Protein AF-A0A7W0SZL4-F1 (afdb_monomer)

Mean predicted aligned error: 3.86 Å

Nearest PDB structures (foldseek):
  8yzo-assembly1_A  TM=7.299E-01  e=1.902E-12  Aquipseudomonas alcaligenes
  8yzn-assembly1_A  TM=7.246E-01  e=1.902E-12  Aquipseudomonas alcaligenes
  3i2h-assembly1_A  TM=7.225E-01  e=3.954E-11  Rhodococcus sp. MB1 'Bresler 1999'
  3i2i-assembly1_A-2  TM=7.284E-01  e=5.859E-11  Rhodococcus sp. MB1 'Bresler 1999'
  2c26-assembly1_A  TM=4.331E-01  e=7.824E-04  Acetivibrio thermocellus

Solvent-accessible surface area (backbone atoms only — not comparable to full-atom values): 12908 Å² total; per-residue (Å²): 120,53,45,70,69,24,49,74,71,41,79,38,76,33,28,23,44,15,74,84,56,30,41,61,55,44,50,51,52,56,71,51,37,65,36,61,61,35,37,40,35,31,42,19,35,41,65,92,31,44,75,80,27,79,34,43,70,58,54,51,51,51,53,51,57,50,43,39,35,76,71,72,62,45,86,76,70,86,86,64,53,34,23,37,40,30,15,81,72,34,82,49,75,47,70,28,85,48,83,82,63,64,45,81,46,79,44,83,36,74,57,73,45,75,27,48,34,85,34,59,46,78,42,70,48,80,36,78,54,70,44,21,33,50,46,51,32,44,35,39,38,32,33,22,17,85,47,76,47,56,47,46,21,39,42,35,31,32,30,39,81,87,64,51,78,41,84,54,40,39,27,60,32,80,43,91,60,36,79,66,70,44,78,44,71,26,56,23,48,21,22,49,35,80,40,61,49,55,11,35,37,39,39,32,41,25,44,28,39,36,66,76,40,80,86,39,77,86,41,72,64,83,50,59,76,81,17,34,38,37,40,38,50,30,39,43,35,45,33,17,38,72,68,61,75,57,132

Secondary structure (DSSP, 8-state):
--GGGT-S-EEEEEETT-SSS-HHHHHHHHHH--SSEEEEEES-SSTTS-SS-TTHHHHHHHHHHHHIIIII-PPPPTT--SEEEE-TTSS-EEEESSSPPEEEEEEEE---EEEETT-EEEEEEE--S-EEB-B--EEEEEEE-SS---EEEEEEEEE-TT--EEEEEEEEEE----SS-EEEEEEPPPB--EE-TT-EEEEEEESSGGGT-TT--S--PPPPTT-EEEEEEEEEEEEEESS-S--

Structure (mmCIF, N/CA/C/O backbone):
data_AF-A0A7W0SZL4-F1
#
_entry.id   AF-A0A7W0SZL4-F1
#
loop_
_atom_site.group_PDB
_atom_site.id
_atom_site.type_symbol
_atom_site.label_atom_id
_atom_site.label_alt_id
_atom_site.label_comp_id
_atom_site.label_asym_id
_atom_site.label_entity_id
_atom_site.label_seq_id
_atom_site.pdbx_PDB_ins_code
_atom_site.Cartn_x
_atom_site.Cartn_y
_atom_site.Cartn_z
_atom_site.occupancy
_atom_site.B_iso_or_equiv
_atom_site.auth_seq_id
_atom_site.auth_comp_id
_atom_site.auth_asym_id
_atom_site.auth_atom_id
_atom_site.pdbx_PDB_model_num
ATOM 1 N N . GLN A 1 1 ? -12.040 -8.909 -24.807 1.00 62.53 1 GLN A N 1
ATOM 2 C CA . GLN A 1 1 ? -10.872 -8.782 -23.909 1.00 62.53 1 GLN A CA 1
ATOM 3 C C . GLN A 1 1 ? -9.631 -8.576 -24.771 1.00 62.53 1 GLN A C 1
ATOM 5 O O . GLN A 1 1 ? -9.261 -9.496 -25.483 1.00 62.53 1 GLN A O 1
ATOM 10 N N . LEU A 1 2 ? -9.055 -7.370 -24.793 1.00 62.91 2 LEU A N 1
ATOM 11 C CA . LEU A 1 2 ? -7.861 -7.064 -25.604 1.00 62.91 2 LEU A CA 1
ATOM 12 C C . LEU A 1 2 ? -6.578 -7.617 -24.959 1.00 62.91 2 LEU A C 1
ATOM 14 O O . LEU A 1 2 ? -5.765 -8.228 -25.638 1.00 62.91 2 LEU A O 1
ATOM 18 N N . LEU A 1 3 ? -6.462 -7.525 -23.627 1.00 69.25 3 LEU A N 1
ATOM 19 C CA . LEU A 1 3 ? -5.277 -7.981 -22.887 1.00 69.25 3 LEU A CA 1
ATOM 20 C C . LEU A 1 3 ? -4.977 -9.479 -23.057 1.00 69.25 3 LEU A C 1
ATOM 22 O O . LEU A 1 3 ? -3.825 -9.847 -23.257 1.00 69.25 3 LEU A O 1
ATOM 26 N N . SER A 1 4 ? -6.002 -10.337 -23.034 1.00 75.19 4 SER A N 1
ATOM 27 C CA . SER A 1 4 ? -5.830 -11.786 -23.214 1.00 75.19 4 SER A CA 1
ATOM 28 C C . SER A 1 4 ? -5.493 -12.187 -24.652 1.00 75.19 4 SER A C 1
ATOM 30 O O . SER A 1 4 ? -5.010 -13.295 -24.875 1.00 75.19 4 SER A O 1
ATOM 32 N N . ARG A 1 5 ? -5.699 -11.285 -25.621 1.00 77.31 5 ARG A N 1
ATOM 33 C CA . ARG A 1 5 ? -5.307 -11.474 -27.024 1.00 77.31 5 ARG A CA 1
ATOM 34 C C . ARG A 1 5 ? -3.854 -11.069 -27.293 1.00 77.31 5 ARG A C 1
ATOM 36 O O . ARG A 1 5 ? -3.392 -11.265 -28.407 1.00 77.31 5 ARG A O 1
ATOM 43 N N . GLY A 1 6 ? -3.156 -10.507 -26.302 1.00 76.00 6 GLY A N 1
ATOM 44 C CA . GLY A 1 6 ? -1.727 -10.200 -26.378 1.00 76.00 6 GLY A CA 1
ATOM 45 C C . GLY A 1 6 ? -1.363 -8.984 -27.228 1.00 76.00 6 GLY A C 1
ATOM 46 O O . GLY A 1 6 ? -0.199 -8.808 -27.566 1.00 76.00 6 GLY A O 1
ATOM 47 N N . TYR A 1 7 ? -2.338 -8.132 -27.557 1.00 82.50 7 TYR A N 1
ATOM 48 C CA . TYR A 1 7 ? -2.113 -6.905 -28.318 1.00 82.50 7 TYR A CA 1
ATOM 49 C C . TYR A 1 7 ? -2.870 -5.712 -27.717 1.00 82.50 7 TYR A C 1
ATOM 51 O O . TYR A 1 7 ? -3.976 -5.893 -27.192 1.00 82.50 7 TYR A O 1
ATOM 59 N N . PRO A 1 8 ? -2.308 -4.492 -27.835 1.00 91.00 8 PRO A N 1
ATOM 60 C CA . PRO A 1 8 ? -0.958 -4.185 -28.343 1.00 91.00 8 PRO A CA 1
ATOM 61 C C . PRO A 1 8 ? 0.143 -4.537 -27.317 1.00 91.00 8 PRO A C 1
ATOM 63 O O . PRO A 1 8 ? -0.179 -4.661 -26.132 1.00 91.00 8 PRO A O 1
ATOM 66 N N . PRO A 1 9 ? 1.427 -4.660 -27.717 1.00 93.75 9 PRO A N 1
ATOM 67 C CA . PRO A 1 9 ? 2.545 -4.669 -26.772 1.00 93.75 9 PRO A CA 1
ATOM 68 C C . PRO A 1 9 ? 2.390 -3.560 -25.730 1.00 93.75 9 PRO A C 1
ATOM 70 O O . PRO A 1 9 ? 2.174 -2.404 -26.093 1.00 93.75 9 PRO A O 1
ATOM 73 N N . THR A 1 10 ? 2.467 -3.892 -24.441 1.00 95.88 10 THR A N 1
ATOM 74 C CA . THR A 1 10 ? 2.147 -2.932 -23.372 1.00 95.88 10 THR A CA 1
ATOM 75 C C . THR A 1 10 ? 3.268 -2.780 -22.345 1.00 95.88 10 THR A C 1
ATOM 77 O O . THR A 1 10 ? 3.614 -3.723 -21.633 1.00 95.88 10 THR A O 1
ATOM 80 N N . LEU A 1 11 ? 3.753 -1.547 -22.194 1.00 97.12 11 LEU A N 1
ATOM 81 C CA . LEU A 1 11 ? 4.539 -1.104 -21.046 1.00 97.12 11 LEU A CA 1
ATOM 82 C C . LEU A 1 11 ? 3.605 -0.500 -19.992 1.00 97.12 11 LEU A C 1
ATOM 84 O O . LEU A 1 11 ? 2.880 0.455 -20.266 1.00 97.12 11 LEU A O 1
ATOM 88 N N . PHE A 1 12 ? 3.617 -1.063 -18.788 1.00 97.69 12 PHE A N 1
ATOM 89 C CA . PHE A 1 12 ? 2.838 -0.583 -17.652 1.00 97.69 12 PHE A CA 1
ATOM 90 C C . PHE A 1 12 ? 3.709 0.309 -16.767 1.00 97.69 12 PHE A C 1
ATOM 92 O O . PHE A 1 12 ? 4.787 -0.109 -16.347 1.00 97.69 12 PHE A O 1
ATOM 99 N N . PHE A 1 13 ? 3.211 1.494 -16.423 1.00 97.25 13 PHE A N 1
ATOM 100 C CA . PHE A 1 13 ? 3.804 2.363 -15.408 1.00 97.25 13 PHE A CA 1
ATOM 101 C C . PHE A 1 13 ? 2.911 2.383 -14.174 1.00 97.25 13 PHE A C 1
ATOM 103 O O . PHE A 1 13 ? 1.699 2.564 -14.285 1.00 97.25 13 PHE A O 1
ATOM 110 N N . GLN A 1 14 ? 3.504 2.185 -13.001 1.00 97.25 14 GLN A N 1
ATOM 111 C CA . GLN A 1 14 ? 2.785 2.142 -11.735 1.00 97.25 14 GLN A CA 1
ATOM 112 C C . GLN A 1 14 ? 3.545 2.917 -10.657 1.00 97.25 14 GLN A C 1
ATOM 114 O O . GLN A 1 14 ? 4.744 2.730 -10.462 1.00 97.25 14 GLN A O 1
ATOM 119 N N . GLY A 1 15 ? 2.825 3.750 -9.914 1.00 96.62 15 GLY A N 1
ATOM 120 C CA . GLY A 1 15 ? 3.385 4.447 -8.766 1.00 96.62 15 GLY A CA 1
ATOM 121 C C . GLY A 1 15 ? 3.656 3.509 -7.592 1.00 96.62 15 GLY A C 1
ATOM 122 O O . GLY A 1 15 ? 2.847 2.623 -7.306 1.00 96.62 15 GLY A O 1
ATOM 123 N N . ARG A 1 16 ? 4.780 3.709 -6.893 1.00 95.81 16 ARG A N 1
ATOM 124 C CA . ARG A 1 16 ? 5.123 3.004 -5.642 1.00 95.81 16 ARG A CA 1
ATOM 125 C C . ARG A 1 16 ? 4.146 3.308 -4.513 1.00 95.81 16 ARG A C 1
ATOM 127 O O . ARG A 1 16 ? 3.857 2.416 -3.725 1.00 95.81 16 ARG A O 1
ATOM 134 N N . GLN A 1 17 ? 3.712 4.563 -4.413 1.00 94.31 17 GLN A N 1
ATOM 135 C CA . GLN A 1 17 ? 2.811 5.073 -3.380 1.00 94.31 17 GLN A CA 1
ATOM 136 C C . GLN A 1 17 ? 1.685 5.872 -4.037 1.00 94.31 17 GLN A C 1
ATOM 138 O O . GLN A 1 17 ? 1.564 7.075 -3.838 1.00 94.31 17 GLN A O 1
ATOM 143 N N . ASP A 1 18 ? 0.864 5.200 -4.843 1.00 92.94 18 ASP A N 1
ATOM 144 C CA . ASP A 1 18 ? -0.294 5.821 -5.489 1.00 92.94 18 ASP A CA 1
ATOM 145 C C . ASP A 1 18 ? -1.571 5.472 -4.719 1.00 92.94 18 ASP A C 1
ATOM 147 O O . ASP A 1 18 ? -2.064 4.343 -4.765 1.00 92.94 18 ASP A O 1
ATOM 151 N N . PHE A 1 19 ? -2.089 6.431 -3.952 1.00 91.50 19 PHE A N 1
ATOM 152 C CA . PHE A 1 19 ? -3.253 6.210 -3.090 1.00 91.50 19 PHE A CA 1
ATOM 153 C C . PHE A 1 19 ? -4.591 6.308 -3.836 1.00 91.50 19 PHE A C 1
ATOM 155 O O . PHE A 1 19 ? -5.623 5.960 -3.263 1.00 91.50 19 PHE A O 1
ATOM 162 N N . ALA A 1 20 ? -4.588 6.720 -5.108 1.00 90.88 20 ALA A N 1
ATOM 163 C CA . ALA A 1 20 ? -5.761 6.619 -5.973 1.00 90.88 20 ALA A CA 1
ATOM 164 C C . ALA A 1 20 ? -5.821 5.248 -6.669 1.00 90.88 20 ALA A C 1
ATOM 166 O O . ALA A 1 20 ? -6.902 4.670 -6.809 1.00 90.88 20 ALA A O 1
ATOM 167 N N . PHE A 1 21 ? -4.663 4.706 -7.066 1.00 91.88 21 PHE A N 1
ATOM 168 C CA . PHE A 1 21 ? -4.548 3.463 -7.830 1.00 91.88 21 PHE A CA 1
ATOM 169 C C . PHE A 1 21 ? -3.410 2.577 -7.300 1.00 91.88 21 PHE A C 1
ATOM 171 O O . PHE A 1 21 ? -2.261 2.679 -7.735 1.00 91.88 21 PHE A O 1
ATOM 178 N N . GLY A 1 22 ? -3.737 1.664 -6.381 1.00 93.94 22 GLY A N 1
ATOM 179 C CA . GLY A 1 22 ? -2.766 0.736 -5.800 1.00 93.94 22 GLY A CA 1
ATOM 180 C C . GLY A 1 22 ? -2.107 -0.194 -6.825 1.00 93.94 22 GLY A C 1
ATOM 181 O O . GLY A 1 22 ? -2.613 -0.410 -7.932 1.00 93.94 22 GLY A O 1
ATOM 182 N N . LEU A 1 23 ? -0.979 -0.804 -6.432 1.00 96.81 23 LEU A N 1
ATOM 183 C CA . LEU A 1 23 ? -0.171 -1.670 -7.307 1.00 96.81 23 LEU A CA 1
ATOM 184 C C . LEU A 1 23 ? -0.973 -2.791 -7.983 1.00 96.81 23 LEU A C 1
ATOM 186 O O . LEU A 1 23 ? -0.566 -3.283 -9.035 1.00 96.81 23 LEU A O 1
ATOM 190 N N . GLU A 1 24 ? -2.075 -3.246 -7.378 1.00 94.56 24 GLU A N 1
ATOM 191 C CA . GLU A 1 24 ? -2.911 -4.312 -7.927 1.00 94.56 24 GLU A CA 1
ATOM 192 C C . GLU A 1 24 ? -3.447 -4.000 -9.330 1.00 94.56 24 GLU A C 1
ATOM 194 O O . GLU A 1 24 ? -3.703 -4.932 -10.096 1.00 94.56 24 GLU A O 1
ATOM 199 N N . GLN A 1 25 ? -3.583 -2.722 -9.694 1.00 94.00 25 GLN A N 1
ATOM 200 C CA . GLN A 1 25 ? -4.071 -2.324 -11.012 1.00 94.00 25 GLN A CA 1
ATOM 201 C C . GLN A 1 25 ? -3.009 -2.552 -12.089 1.00 94.00 25 GLN A C 1
ATOM 203 O O . GLN A 1 25 ? -3.245 -3.334 -13.017 1.00 94.00 25 GLN A O 1
ATOM 208 N N . GLY A 1 26 ? -1.822 -1.955 -11.929 1.00 95.69 26 GLY A N 1
ATOM 209 C CA . GLY A 1 26 ? -0.695 -2.152 -12.843 1.00 95.69 26 GLY A CA 1
ATOM 210 C C . GLY A 1 26 ? -0.238 -3.612 -12.899 1.00 95.69 26 GLY A C 1
ATOM 211 O O . GLY A 1 26 ? -0.104 -4.183 -13.984 1.00 95.69 26 GLY A O 1
ATOM 212 N N . ILE A 1 27 ? -0.097 -4.264 -11.738 1.00 97.56 27 ILE A N 1
ATOM 213 C CA . ILE A 1 27 ? 0.275 -5.685 -11.655 1.00 97.56 27 ILE A CA 1
ATOM 214 C C . ILE A 1 27 ? -0.791 -6.566 -12.308 1.00 97.56 27 ILE A C 1
ATOM 216 O O . ILE A 1 27 ? -0.454 -7.451 -13.094 1.00 97.56 27 ILE A O 1
ATOM 220 N N . GLY A 1 28 ? -2.073 -6.334 -12.022 1.00 95.81 28 GLY A N 1
ATOM 221 C CA . GLY A 1 28 ? -3.161 -7.123 -12.594 1.00 95.81 28 GLY A CA 1
ATOM 222 C C . GLY A 1 28 ? -3.265 -6.965 -14.113 1.00 95.81 28 GLY A C 1
ATOM 223 O O . GLY A 1 28 ? -3.550 -7.936 -14.816 1.00 95.81 28 GLY A 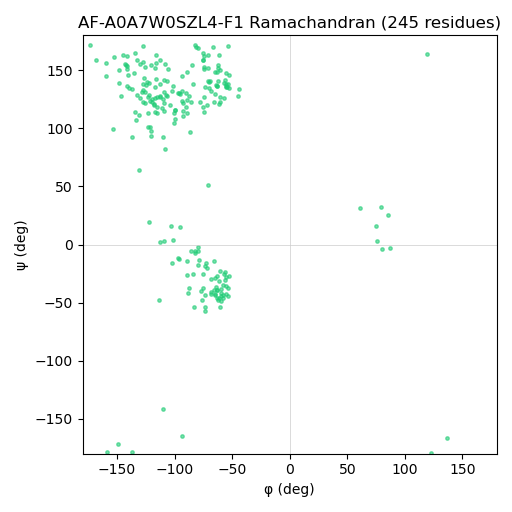O 1
ATOM 224 N N . GLY A 1 29 ? -3.015 -5.763 -14.638 1.00 94.69 29 GLY A N 1
ATOM 225 C CA . GLY A 1 29 ? -2.890 -5.510 -16.075 1.00 94.69 29 GLY A CA 1
ATOM 226 C C . GLY A 1 29 ? -1.745 -6.311 -16.697 1.00 94.69 29 GLY A C 1
ATOM 227 O O . GLY A 1 29 ? -1.978 -7.104 -17.612 1.00 94.69 29 GLY A O 1
ATOM 228 N N . TRP A 1 30 ? -0.542 -6.177 -16.135 1.00 97.06 30 TRP A N 1
ATOM 229 C CA . TRP A 1 30 ? 0.656 -6.881 -16.593 1.00 97.06 30 TRP A CA 1
ATOM 230 C C . TRP A 1 30 ? 0.501 -8.407 -16.528 1.00 97.06 30 TRP A C 1
ATOM 232 O O . TRP A 1 30 ? 0.803 -9.108 -17.492 1.00 97.06 30 TRP A O 1
ATOM 242 N N . GLN A 1 31 ? -0.040 -8.963 -15.443 1.00 95.75 31 GLN A N 1
ATOM 243 C CA . GLN A 1 31 ? -0.236 -10.411 -15.312 1.00 95.75 31 GLN A CA 1
ATOM 244 C C . GLN A 1 31 ? -1.212 -10.971 -16.355 1.00 95.75 31 GLN A C 1
ATOM 246 O O . GLN A 1 31 ? -0.966 -12.048 -16.891 1.00 95.75 31 GLN A O 1
ATOM 251 N N . ARG A 1 32 ? -2.291 -10.240 -16.667 1.00 94.75 32 ARG A N 1
ATOM 252 C CA . ARG A 1 32 ? -3.320 -10.673 -17.631 1.00 94.75 32 ARG A CA 1
ATOM 253 C C . ARG A 1 32 ? -2.934 -10.463 -19.094 1.00 94.75 32 ARG A C 1
ATOM 255 O O . ARG A 1 32 ? -3.585 -11.039 -19.961 1.00 94.75 32 ARG A O 1
ATOM 262 N N . HIS A 1 33 ? -1.937 -9.629 -19.376 1.00 95.25 33 HIS A N 1
ATOM 263 C CA . HIS A 1 33 ? -1.466 -9.402 -20.737 1.00 95.25 33 HIS A CA 1
ATOM 264 C C . HIS A 1 33 ? -0.644 -10.604 -21.229 1.00 95.25 33 HIS A C 1
ATOM 266 O O . HIS A 1 33 ? 0.292 -11.030 -20.549 1.00 95.25 33 HIS A O 1
ATOM 272 N N . SER A 1 34 ? -0.994 -11.170 -22.385 1.00 92.38 34 SER A N 1
ATOM 273 C CA . SER A 1 34 ? -0.346 -12.375 -22.935 1.00 92.38 34 SER A CA 1
ATOM 274 C C . SER A 1 34 ? 0.742 -12.098 -23.980 1.00 92.38 34 SER A C 1
ATOM 276 O O . SER A 1 34 ? 1.486 -13.013 -24.317 1.00 92.38 34 SER A O 1
ATOM 278 N N . GLY A 1 35 ? 0.850 -10.863 -24.477 1.00 92.19 35 GLY A N 1
ATOM 279 C CA . GLY A 1 35 ? 1.853 -10.446 -25.458 1.00 92.19 35 GLY A CA 1
ATOM 280 C C . GLY A 1 35 ? 3.109 -9.839 -24.829 1.00 92.19 35 GLY A C 1
ATOM 281 O O . GLY A 1 35 ? 3.322 -9.973 -23.616 1.00 92.19 35 GLY A O 1
ATOM 282 N N . PRO A 1 36 ? 3.943 -9.152 -25.635 1.00 93.81 36 PRO A N 1
ATOM 283 C CA . PRO A 1 36 ? 5.104 -8.435 -25.129 1.00 93.81 36 PRO A CA 1
ATOM 284 C C . PRO A 1 36 ? 4.688 -7.411 -24.072 1.00 93.81 36 PRO A C 1
ATOM 286 O O . PRO A 1 36 ? 3.813 -6.571 -24.299 1.00 93.81 36 PRO A O 1
ATOM 289 N N . LYS A 1 37 ? 5.310 -7.501 -22.895 1.00 95.69 37 LYS A N 1
ATOM 290 C CA . LYS A 1 37 ? 4.979 -6.658 -21.749 1.00 95.69 37 LYS A CA 1
ATOM 291 C C . LYS A 1 37 ? 6.172 -6.357 -20.866 1.00 95.69 37 LYS A C 1
ATOM 293 O O . LYS A 1 37 ? 7.037 -7.207 -20.668 1.00 95.69 37 LYS A O 1
ATOM 298 N N . ALA A 1 38 ? 6.126 -5.193 -20.241 1.00 97.56 38 ALA A N 1
ATOM 299 C CA . ALA A 1 38 ? 7.022 -4.809 -19.162 1.00 97.56 38 ALA A CA 1
ATOM 300 C C . ALA A 1 38 ? 6.253 -3.999 -18.113 1.00 97.56 38 ALA A C 1
ATOM 302 O O . ALA A 1 38 ? 5.226 -3.394 -18.418 1.00 97.56 38 ALA A O 1
ATOM 303 N N . LEU A 1 39 ? 6.721 -4.017 -16.869 1.00 98.56 39 LEU A N 1
ATOM 304 C CA . LEU A 1 39 ? 6.153 -3.241 -15.770 1.00 98.56 39 LEU A CA 1
ATOM 305 C C . LEU A 1 39 ? 7.259 -2.432 -15.101 1.00 98.56 39 LEU A C 1
ATOM 307 O O . LEU A 1 39 ? 8.215 -3.005 -14.592 1.00 98.56 39 LEU A O 1
ATOM 311 N N . TYR A 1 40 ? 7.093 -1.119 -15.049 1.00 98.25 40 TYR A N 1
ATOM 312 C CA . TYR A 1 40 ? 7.959 -0.223 -14.301 1.00 98.25 40 TYR A CA 1
ATOM 313 C C . TYR A 1 40 ? 7.206 0.341 -13.094 1.00 98.25 40 TYR A C 1
ATOM 315 O O . TYR A 1 40 ? 6.119 0.909 -13.237 1.00 98.25 40 TYR A O 1
ATOM 323 N N . ILE A 1 41 ? 7.783 0.175 -11.903 1.00 98.31 41 ILE A N 1
ATOM 324 C CA . ILE A 1 41 ? 7.244 0.690 -10.642 1.00 98.31 41 ILE A CA 1
ATOM 325 C C . ILE A 1 41 ? 8.208 1.737 -10.070 1.00 98.31 41 ILE A C 1
ATOM 327 O O . ILE A 1 41 ? 9.313 1.388 -9.642 1.00 98.31 41 ILE A O 1
ATOM 331 N N . GLY A 1 42 ? 7.778 3.001 -10.017 1.00 97.00 42 GLY A N 1
ATOM 332 C CA . GLY A 1 42 ? 8.638 4.139 -9.665 1.00 97.00 42 GLY A CA 1
ATOM 333 C C . GLY A 1 42 ? 8.028 5.127 -8.661 1.00 97.00 42 GLY A C 1
ATOM 334 O O . GLY A 1 42 ? 6.829 5.053 -8.374 1.00 97.00 42 GLY A O 1
ATOM 335 N N . PRO A 1 43 ? 8.842 6.010 -8.052 1.00 95.56 43 PRO A N 1
ATOM 336 C CA . PRO A 1 43 ? 8.432 7.005 -7.049 1.00 95.56 43 PRO A CA 1
ATOM 337 C C . PRO A 1 43 ? 7.587 8.169 -7.610 1.00 95.56 43 PRO A C 1
ATOM 339 O O . PRO A 1 43 ? 7.848 9.339 -7.347 1.00 95.56 43 PRO A O 1
ATOM 342 N N . PHE A 1 44 ? 6.525 7.850 -8.339 1.00 95.00 44 PHE A N 1
ATOM 343 C CA . PHE A 1 44 ? 5.513 8.789 -8.818 1.00 95.00 44 PHE A CA 1
ATOM 344 C C . PHE A 1 44 ? 4.112 8.312 -8.422 1.00 95.00 44 PHE A C 1
ATOM 346 O O . PHE A 1 44 ? 3.943 7.190 -7.945 1.00 95.00 44 PHE A O 1
ATOM 353 N N . GLY A 1 45 ? 3.104 9.158 -8.624 1.00 91.62 45 GLY A N 1
ATOM 354 C CA . GLY A 1 45 ? 1.700 8.823 -8.385 1.00 91.62 45 GLY A CA 1
ATOM 355 C C . GLY A 1 45 ? 0.951 9.948 -7.686 1.00 91.62 45 GLY A C 1
ATOM 356 O O . GLY A 1 45 ? 1.433 11.078 -7.601 1.00 91.62 45 GLY A O 1
ATOM 357 N N . HIS A 1 46 ? -0.234 9.622 -7.183 1.00 91.69 46 HIS A N 1
ATOM 358 C CA . HIS A 1 46 ? -1.039 10.531 -6.372 1.00 91.69 46 HIS A CA 1
ATOM 359 C C . HIS A 1 46 ? -0.477 10.661 -4.952 1.00 91.69 46 HIS A C 1
ATOM 361 O O . HIS A 1 46 ? 0.245 9.780 -4.485 1.00 91.69 46 HIS A O 1
ATOM 367 N N . ALA A 1 47 ? -0.831 11.752 -4.263 1.00 86.38 47 ALA A N 1
ATOM 368 C CA . ALA A 1 47 ? -0.357 12.050 -2.911 1.00 86.38 47 ALA A CA 1
ATOM 369 C C . ALA A 1 47 ? -0.405 10.803 -1.997 1.00 86.38 47 ALA A C 1
ATOM 371 O O . ALA A 1 47 ? -1.415 10.098 -1.999 1.00 86.38 47 ALA A O 1
ATOM 372 N N . PRO A 1 48 ? 0.662 10.518 -1.224 1.00 84.25 48 PRO A N 1
ATOM 373 C CA . PRO A 1 48 ? 1.784 11.403 -0.899 1.00 84.25 48 PRO A CA 1
ATOM 374 C C . PRO A 1 48 ? 2.886 11.478 -1.969 1.00 84.25 48 PRO A C 1
ATOM 376 O O . PRO A 1 48 ? 3.801 12.286 -1.819 1.00 84.25 48 PRO A O 1
ATOM 379 N N . SER A 1 49 ? 2.819 10.678 -3.038 1.00 88.44 49 SER A N 1
ATOM 380 C CA . SER A 1 49 ? 3.707 10.841 -4.191 1.00 88.44 49 SER A CA 1
ATOM 381 C C . SER A 1 49 ? 3.375 12.101 -4.998 1.00 88.44 49 SER A C 1
ATOM 383 O O . SER A 1 49 ? 2.304 12.694 -4.868 1.00 88.44 49 SER A O 1
ATOM 385 N N . THR A 1 50 ? 4.324 12.517 -5.834 1.00 87.69 50 THR A N 1
ATOM 386 C CA . THR A 1 50 ? 4.170 13.639 -6.762 1.00 87.69 50 THR A CA 1
ATOM 387 C C . THR A 1 50 ? 4.272 13.155 -8.203 1.00 87.69 50 THR A C 1
ATOM 389 O O . THR A 1 50 ? 4.902 12.135 -8.491 1.00 87.69 50 THR A O 1
ATOM 392 N N . PHE A 1 51 ? 3.684 13.917 -9.123 1.00 82.81 51 PHE A N 1
ATOM 393 C CA . PHE A 1 51 ? 3.945 13.785 -10.550 1.00 82.81 51 PHE A CA 1
ATOM 394 C C . PHE A 1 51 ? 4.312 15.163 -11.142 1.00 82.81 51 PHE A C 1
ATOM 396 O O . PHE A 1 51 ? 3.584 16.121 -10.874 1.00 82.81 51 PHE A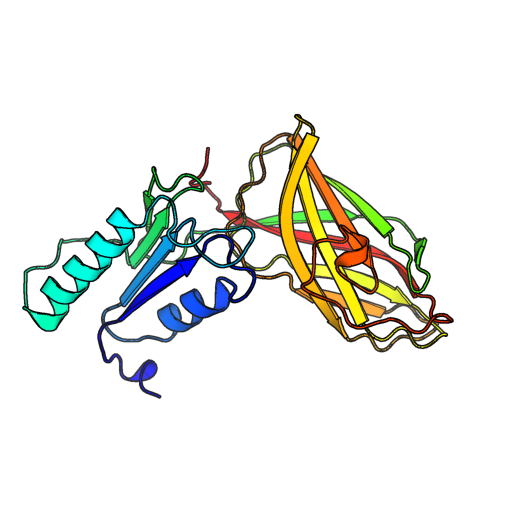 O 1
ATOM 403 N N . PRO A 1 52 ? 5.399 15.285 -11.932 1.00 88.31 52 PRO A N 1
ATOM 404 C CA . PRO A 1 52 ? 6.363 14.227 -12.255 1.00 88.31 52 PRO A CA 1
ATOM 405 C C . PRO A 1 52 ? 7.110 13.711 -11.010 1.00 88.31 52 PRO A C 1
ATOM 407 O O . PRO A 1 52 ? 7.296 14.435 -10.030 1.00 88.31 52 PRO A O 1
ATOM 410 N N . GLY A 1 53 ? 7.471 12.425 -11.030 1.00 92.31 53 GLY A N 1
ATOM 411 C CA . GLY A 1 53 ? 8.337 11.819 -10.015 1.00 92.31 53 GLY A CA 1
ATOM 412 C C . GLY A 1 53 ? 9.815 12.144 -10.267 1.00 92.31 53 GLY A C 1
ATOM 413 O O . GLY A 1 53 ? 10.161 12.641 -11.343 1.00 92.31 53 GLY A O 1
ATOM 414 N N . PRO A 1 54 ? 10.715 11.846 -9.314 1.00 94.56 54 PRO A N 1
ATOM 415 C CA . PRO A 1 54 ? 12.149 12.103 -9.460 1.00 94.56 54 PRO A CA 1
ATOM 416 C C . PRO A 1 54 ? 12.814 11.254 -10.560 1.00 94.56 54 PRO A C 1
ATOM 418 O O . PRO A 1 54 ? 13.929 11.552 -10.976 1.00 94.56 54 PRO A O 1
ATOM 421 N N . ASP A 1 55 ? 12.137 10.213 -11.042 1.00 94.81 55 ASP A N 1
ATOM 422 C CA . ASP A 1 55 ? 12.571 9.295 -12.093 1.00 94.81 55 ASP A CA 1
ATOM 423 C C . ASP A 1 55 ? 11.901 9.561 -13.453 1.00 94.81 55 ASP A C 1
ATOM 425 O O . ASP A 1 55 ? 11.946 8.711 -14.341 1.00 94.81 55 ASP A O 1
ATOM 429 N N . PHE A 1 56 ? 11.281 10.730 -13.644 1.00 95.00 56 PHE A N 1
ATOM 430 C CA . PHE A 1 56 ? 10.526 11.047 -14.860 1.00 95.00 56 PHE A CA 1
ATOM 431 C C . PHE A 1 56 ? 11.333 10.858 -16.155 1.00 95.00 56 PHE A C 1
ATOM 433 O O . PHE A 1 56 ? 10.836 10.241 -17.095 1.00 95.00 56 PHE A O 1
ATOM 440 N N . GLU A 1 57 ? 12.590 11.307 -16.191 1.00 95.50 57 GLU A N 1
ATOM 441 C CA . GLU A 1 57 ? 13.463 11.119 -17.361 1.00 95.50 57 GLU A CA 1
ATOM 442 C C . GLU A 1 57 ? 13.672 9.637 -17.693 1.00 95.50 57 GLU A C 1
ATOM 444 O O . GLU A 1 57 ? 13.645 9.236 -18.857 1.00 95.50 57 GLU A O 1
ATOM 449 N N . LEU A 1 58 ? 13.806 8.790 -16.669 1.00 94.75 58 LEU A N 1
ATOM 450 C CA . LEU A 1 58 ? 13.929 7.348 -16.853 1.00 94.75 58 LEU A CA 1
ATOM 451 C C . LEU A 1 58 ? 12.624 6.742 -17.381 1.00 94.75 58 LEU A C 1
ATOM 453 O O . LEU A 1 58 ? 12.655 5.922 -18.298 1.00 94.75 58 LEU A O 1
ATOM 457 N N . VAL A 1 59 ? 11.476 7.167 -16.847 1.00 95.44 59 VAL A N 1
ATOM 458 C CA . VAL A 1 59 ? 10.145 6.759 -17.325 1.00 95.44 59 VAL A CA 1
ATOM 459 C C . VAL A 1 59 ? 9.975 7.113 -18.807 1.00 95.44 59 VAL A C 1
ATOM 461 O O . VAL A 1 59 ? 9.570 6.258 -19.597 1.00 95.44 59 VAL A O 1
ATOM 464 N N . MET A 1 60 ? 10.343 8.332 -19.213 1.00 97.12 60 MET A N 1
ATOM 465 C CA . MET A 1 60 ? 10.293 8.763 -20.616 1.00 97.12 60 MET A CA 1
ATOM 466 C C . MET A 1 60 ? 11.264 7.973 -21.492 1.00 97.12 60 MET A C 1
ATOM 468 O O . MET A 1 60 ? 10.877 7.506 -22.564 1.00 97.12 60 MET A O 1
ATOM 472 N N . GLN A 1 61 ? 12.487 7.723 -21.018 1.00 95.69 61 GLN A N 1
ATOM 473 C CA . GLN A 1 61 ? 13.449 6.875 -21.721 1.00 95.69 61 GLN A CA 1
ATOM 474 C C . GLN A 1 61 ? 12.890 5.463 -21.961 1.00 95.69 61 GLN A C 1
ATOM 476 O O . GLN A 1 61 ? 13.032 4.923 -23.058 1.00 95.69 61 GLN A O 1
ATOM 481 N N . ARG A 1 62 ? 12.232 4.858 -20.962 1.00 95.50 62 ARG A N 1
ATOM 482 C CA . ARG A 1 62 ? 11.595 3.537 -21.097 1.00 95.50 62 ARG A CA 1
ATOM 483 C C . ARG A 1 62 ? 10.428 3.554 -22.076 1.00 95.50 62 ARG A C 1
ATOM 485 O O . ARG A 1 62 ? 10.285 2.610 -22.850 1.00 95.50 62 ARG A O 1
ATOM 492 N N . ALA A 1 63 ? 9.627 4.616 -22.071 1.00 96.38 63 ALA A N 1
ATOM 493 C CA . ALA A 1 63 ? 8.533 4.779 -23.021 1.00 96.38 63 ALA A CA 1
ATOM 494 C C . ALA A 1 63 ? 9.049 4.861 -24.467 1.00 96.38 63 ALA A C 1
ATOM 496 O O . ALA A 1 63 ? 8.565 4.124 -25.323 1.00 96.38 63 ALA A O 1
ATOM 497 N N . LEU A 1 64 ? 10.068 5.689 -24.724 1.00 97.00 64 LEU A N 1
ATOM 498 C CA . LEU A 1 64 ? 10.684 5.815 -26.050 1.00 97.00 64 LEU A CA 1
ATOM 499 C C . LEU A 1 64 ? 11.265 4.481 -26.529 1.00 97.00 64 LEU A C 1
ATOM 501 O O . LEU A 1 64 ? 10.904 4.015 -27.604 1.00 97.00 64 LEU A O 1
ATOM 505 N N . GLN A 1 65 ? 12.048 3.800 -25.686 1.00 95.50 65 GLN A N 1
ATOM 506 C CA . GLN A 1 65 ? 12.605 2.483 -26.015 1.00 95.50 65 GLN A CA 1
ATOM 507 C C . GLN A 1 65 ? 11.526 1.438 -26.336 1.00 95.50 65 GLN A C 1
ATOM 509 O O . GLN A 1 65 ? 11.739 0.567 -27.178 1.00 95.50 65 GLN A O 1
ATOM 514 N N . TRP A 1 66 ? 10.372 1.492 -25.664 1.00 96.31 66 TRP A N 1
ATO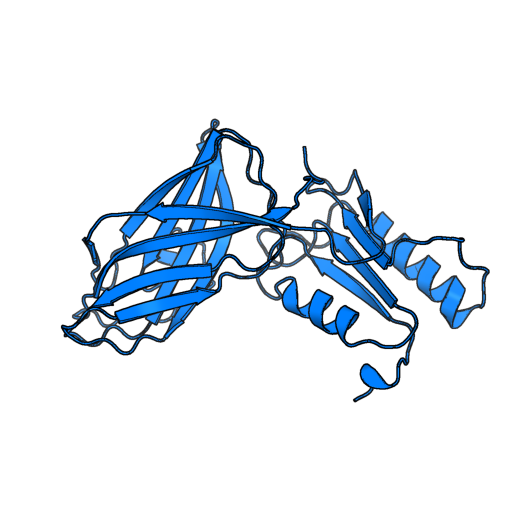M 515 C CA . TRP A 1 66 ? 9.256 0.592 -25.954 1.00 96.31 66 TRP A CA 1
ATOM 516 C C . TRP A 1 66 ? 8.685 0.830 -27.353 1.00 96.31 66 TRP A C 1
ATOM 518 O O . TRP A 1 66 ? 8.430 -0.126 -28.088 1.00 96.31 66 TRP A O 1
ATOM 528 N N . PHE A 1 67 ? 8.515 2.098 -27.737 1.00 97.00 67 PHE A N 1
ATOM 529 C CA . PHE A 1 67 ? 8.057 2.466 -29.074 1.00 97.00 67 PHE A CA 1
ATOM 530 C C . PHE A 1 67 ? 9.092 2.141 -30.154 1.00 97.00 67 PHE A C 1
ATOM 532 O O . PHE A 1 67 ? 8.715 1.590 -31.188 1.00 97.00 67 PHE A O 1
ATOM 539 N N . ASP A 1 68 ? 10.379 2.382 -29.908 1.00 96.75 68 ASP A N 1
ATOM 540 C CA . ASP A 1 68 ? 11.443 2.023 -30.851 1.00 96.75 68 ASP A CA 1
ATOM 541 C C . ASP A 1 68 ? 11.386 0.530 -31.202 1.00 96.75 68 ASP A C 1
ATOM 543 O O . ASP A 1 68 ? 11.458 0.145 -32.367 1.0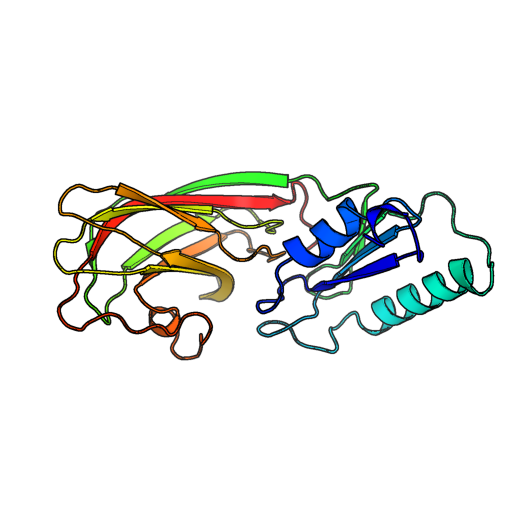0 96.75 68 ASP A O 1
ATOM 547 N N . ILE A 1 69 ? 11.164 -0.333 -30.212 1.00 95.19 69 ILE A N 1
ATOM 548 C CA . ILE A 1 69 ? 11.127 -1.784 -30.425 1.00 95.19 69 ILE A CA 1
ATOM 549 C C . ILE A 1 69 ? 9.820 -2.231 -31.079 1.00 95.19 69 ILE A C 1
ATOM 551 O O . ILE A 1 69 ? 9.836 -2.999 -32.038 1.00 95.19 69 ILE A O 1
ATOM 555 N N . HIS A 1 70 ? 8.674 -1.773 -30.574 1.00 94.25 70 HIS A N 1
ATOM 556 C CA . HIS A 1 70 ? 7.378 -2.338 -30.963 1.00 94.25 70 HIS A CA 1
ATOM 557 C C . HIS A 1 70 ? 6.652 -1.580 -32.075 1.00 94.25 70 HIS A C 1
ATOM 559 O O . HIS A 1 70 ? 5.684 -2.108 -32.622 1.00 94.25 70 HIS A O 1
ATOM 565 N N . VAL A 1 71 ? 7.098 -0.368 -32.408 1.00 94.94 71 VAL A N 1
ATOM 566 C CA . VAL A 1 71 ? 6.546 0.437 -33.506 1.00 94.94 71 VAL A CA 1
ATOM 567 C C . VAL A 1 71 ? 7.567 0.612 -34.622 1.00 94.94 71 VAL A C 1
ATOM 569 O O . VAL A 1 71 ? 7.225 0.388 -35.778 1.00 94.94 71 VAL A O 1
ATOM 572 N N . VAL A 1 72 ? 8.812 0.973 -34.295 1.00 95.94 72 VAL A N 1
ATOM 573 C CA . VAL A 1 72 ? 9.859 1.195 -35.313 1.00 95.94 72 VAL A CA 1
ATOM 574 C C . VAL A 1 72 ? 10.540 -0.115 -35.733 1.00 95.94 72 VAL A C 1
ATOM 576 O O . VAL A 1 72 ? 11.015 -0.222 -36.861 1.00 95.94 72 VAL A O 1
ATOM 579 N N . GLY A 1 73 ? 10.546 -1.136 -34.870 1.00 93.69 73 GLY A N 1
ATOM 580 C CA . GLY A 1 73 ? 11.180 -2.430 -35.145 1.00 93.69 73 GLY A CA 1
ATOM 581 C C . GLY A 1 73 ? 12.676 -2.465 -34.821 1.00 93.69 73 GLY A C 1
ATOM 582 O O . GLY A 1 73 ? 13.416 -3.250 -35.414 1.00 93.69 73 GLY A O 1
ATOM 583 N N . ALA A 1 74 ? 13.137 -1.612 -33.903 1.00 94.75 74 ALA A N 1
ATOM 584 C CA . ALA A 1 74 ? 14.501 -1.654 -33.390 1.00 94.75 74 ALA A CA 1
ATOM 585 C C . ALA A 1 74 ? 14.789 -2.980 -32.663 1.00 94.75 74 ALA A C 1
ATOM 587 O O . ALA A 1 74 ? 13.891 -3.633 -32.127 1.00 94.75 74 ALA A O 1
ATOM 588 N N . ALA A 1 75 ? 16.065 -3.369 -32.617 1.00 91.50 75 ALA A N 1
ATOM 589 C CA . ALA A 1 75 ? 16.487 -4.556 -31.882 1.00 91.50 75 ALA A CA 1
ATOM 590 C C . ALA A 1 75 ? 16.240 -4.392 -30.371 1.00 91.50 75 ALA A C 1
ATOM 592 O O . ALA A 1 75 ? 16.548 -3.347 -29.795 1.00 91.50 75 ALA A O 1
ATOM 593 N N . ASP A 1 76 ? 15.724 -5.441 -29.726 1.00 89.38 76 ASP A N 1
ATOM 594 C CA . ASP A 1 76 ? 15.602 -5.488 -28.266 1.00 89.38 76 ASP A CA 1
ATOM 595 C C . ASP A 1 76 ? 16.911 -5.964 -27.616 1.00 89.38 76 ASP A C 1
ATOM 597 O O . ASP A 1 76 ? 17.705 -6.701 -28.209 1.00 89.38 76 ASP A O 1
ATOM 601 N N . LEU A 1 77 ? 17.124 -5.563 -26.365 1.00 81.81 77 LEU A N 1
ATOM 602 C CA . LEU A 1 77 ? 18.228 -6.039 -25.549 1.00 81.81 77 LEU A CA 1
ATOM 603 C C . LEU A 1 77 ? 17.966 -7.482 -25.093 1.00 81.81 77 LEU A C 1
ATOM 605 O O . LEU A 1 77 ? 16.876 -7.792 -24.597 1.00 81.81 77 LEU A O 1
ATOM 609 N N . PRO A 1 78 ? 18.972 -8.370 -25.164 1.00 77.81 78 PRO A N 1
ATOM 610 C CA . PRO A 1 78 ? 18.842 -9.698 -24.590 1.00 77.81 78 PRO A CA 1
ATOM 611 C C . PRO A 1 78 ? 18.638 -9.592 -23.073 1.00 77.81 78 PRO A C 1
ATOM 613 O O . PRO A 1 78 ? 19.287 -8.793 -22.398 1.00 77.81 78 PRO A O 1
ATOM 616 N N . ASN A 1 79 ? 17.762 -10.437 -22.525 1.00 82.00 79 ASN A N 1
ATOM 617 C CA . ASN A 1 79 ? 17.502 -10.550 -21.084 1.00 82.00 79 ASN A CA 1
ATOM 618 C C . ASN A 1 79 ? 16.969 -9.272 -20.405 1.00 82.00 79 ASN A C 1
ATOM 620 O O . ASN A 1 79 ? 17.228 -9.053 -19.217 1.00 82.00 79 ASN A O 1
ATOM 624 N N . ARG A 1 80 ? 16.204 -8.436 -21.119 1.00 87.44 80 ARG A N 1
ATOM 625 C CA . ARG A 1 80 ? 15.493 -7.305 -20.506 1.00 87.44 80 ARG A CA 1
ATOM 626 C C . ARG A 1 80 ? 14.638 -7.778 -19.311 1.00 87.4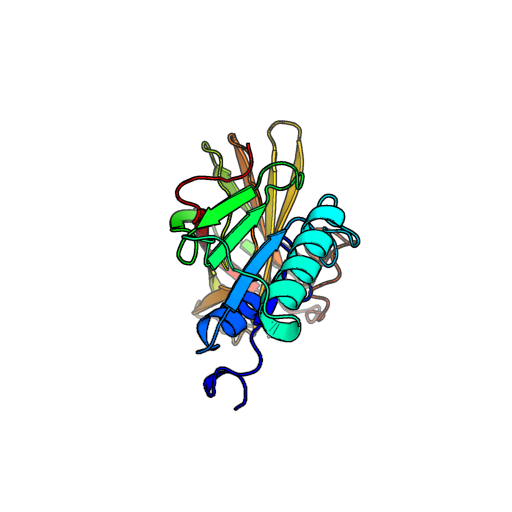4 80 ARG A C 1
ATOM 628 O O . ARG A 1 80 ? 13.913 -8.769 -19.435 1.00 87.44 80 ARG A O 1
ATOM 635 N N . PRO A 1 81 ? 14.674 -7.079 -18.160 1.00 94.94 81 PRO A N 1
ATOM 636 C CA . PRO A 1 81 ? 13.801 -7.401 -17.038 1.00 94.94 81 PRO A CA 1
ATOM 637 C C . PRO A 1 81 ? 12.328 -7.204 -17.412 1.00 94.94 81 PRO A C 1
ATOM 639 O O . PRO A 1 81 ? 11.951 -6.193 -17.999 1.00 94.94 81 PRO A O 1
ATOM 642 N N . ALA A 1 82 ? 11.477 -8.148 -17.016 1.00 96.38 82 ALA A N 1
ATOM 643 C CA . ALA A 1 82 ? 10.034 -8.029 -17.213 1.00 96.38 82 ALA A CA 1
ATOM 644 C C . ALA A 1 82 ? 9.395 -7.039 -16.223 1.00 96.38 82 ALA A C 1
ATOM 646 O O . ALA A 1 82 ? 8.329 -6.483 -16.499 1.00 96.38 82 ALA A O 1
ATOM 647 N N . VAL A 1 83 ? 10.036 -6.844 -15.065 1.00 98.44 83 VAL A N 1
ATOM 648 C CA . VAL A 1 83 ? 9.629 -5.894 -14.028 1.00 98.44 83 VAL A CA 1
ATOM 649 C C . VAL A 1 83 ? 10.841 -5.089 -13.569 1.00 98.44 83 VAL A C 1
ATOM 651 O O . VAL A 1 83 ? 11.856 -5.660 -13.175 1.00 98.44 83 VAL A O 1
ATOM 654 N N . GLU A 1 84 ? 10.722 -3.770 -13.560 1.00 98.31 84 GLU A N 1
ATOM 655 C CA . GLU A 1 84 ? 11.684 -2.844 -12.968 1.00 98.31 84 GLU A CA 1
ATOM 656 C C . GLU A 1 84 ? 11.059 -2.156 -11.750 1.00 98.31 84 GLU A C 1
ATOM 658 O O . GLU A 1 84 ? 9.890 -1.768 -11.759 1.00 98.31 84 GLU A O 1
ATOM 663 N N . LEU A 1 85 ? 11.844 -2.019 -10.683 1.00 98.56 85 LEU A N 1
ATOM 664 C CA . LEU A 1 85 ? 11.430 -1.392 -9.432 1.00 98.56 85 LEU A CA 1
ATOM 665 C C . LEU A 1 85 ? 12.485 -0.363 -9.011 1.00 98.56 85 LEU A C 1
ATOM 667 O O . LEU A 1 85 ? 13.591 -0.756 -8.636 1.00 98.56 85 LEU A O 1
ATOM 671 N N . ALA A 1 86 ? 12.149 0.925 -9.062 1.00 97.62 86 ALA A N 1
ATOM 672 C CA . ALA A 1 86 ? 13.046 2.033 -8.715 1.00 97.62 86 ALA A CA 1
ATOM 673 C C . ALA A 1 86 ? 12.879 2.459 -7.259 1.00 97.62 86 ALA A C 1
ATOM 675 O O . ALA A 1 86 ? 11.746 2.643 -6.861 1.00 97.62 86 ALA A O 1
ATOM 676 N N . ASP A 1 87 ? 13.934 2.628 -6.467 1.00 96.31 87 ASP A N 1
ATOM 677 C CA . ASP A 1 87 ? 13.868 3.039 -5.057 1.00 96.31 87 ASP A CA 1
ATOM 678 C C . ASP A 1 87 ? 13.066 4.334 -4.814 1.00 96.31 87 ASP A C 1
ATOM 680 O O . ASP A 1 87 ? 12.682 5.049 -5.736 1.00 96.31 87 ASP A O 1
ATOM 684 N N . GLU A 1 88 ? 12.806 4.660 -3.545 1.00 92.38 88 GLU A N 1
ATOM 685 C CA . GLU A 1 88 ? 12.047 5.869 -3.177 1.00 92.38 88 GLU A CA 1
ATOM 686 C C . GLU A 1 88 ? 12.641 7.182 -3.722 1.00 92.38 88 GLU A C 1
ATOM 688 O O . GLU A 1 88 ? 11.909 8.154 -3.886 1.00 92.38 88 GLU A O 1
ATOM 693 N N . SER A 1 89 ? 13.945 7.205 -4.029 1.00 93.00 89 SER A N 1
ATOM 694 C CA . SER A 1 89 ? 14.629 8.365 -4.608 1.00 93.00 89 SER A CA 1
ATOM 695 C C . SER A 1 89 ? 14.620 8.403 -6.140 1.00 93.00 89 SER A C 1
ATOM 697 O O . SER A 1 89 ? 14.958 9.435 -6.717 1.00 93.00 89 SER A O 1
ATOM 699 N N . GLY A 1 90 ? 14.270 7.296 -6.800 1.00 93.00 90 GLY A N 1
ATOM 700 C CA . GLY A 1 90 ? 14.319 7.144 -8.255 1.00 93.00 90 GLY A CA 1
ATOM 701 C C . GLY A 1 90 ? 15.729 6.951 -8.820 1.00 93.00 90 GLY A C 1
ATOM 702 O O . GLY A 1 90 ? 15.895 6.865 -10.034 1.00 93.00 90 GLY A O 1
ATOM 703 N N . LYS A 1 91 ? 16.758 6.882 -7.967 1.00 92.06 91 LYS A N 1
ATOM 704 C CA . LYS A 1 91 ? 18.169 6.806 -8.381 1.00 92.06 91 LYS A CA 1
ATOM 705 C C . LYS A 1 91 ? 18.654 5.379 -8.588 1.00 92.06 91 LYS A C 1
ATOM 707 O O . LYS A 1 91 ? 19.612 5.166 -9.327 1.00 92.06 91 LYS A O 1
ATOM 712 N N . ALA A 1 92 ? 18.043 4.406 -7.918 1.00 94.69 92 ALA A N 1
ATOM 713 C CA . ALA A 1 92 ? 18.435 3.007 -8.007 1.00 94.69 92 ALA A CA 1
ATOM 714 C C . ALA A 1 92 ? 17.281 2.164 -8.540 1.00 94.69 92 ALA A C 1
ATOM 716 O O . ALA A 1 92 ? 16.213 2.135 -7.944 1.00 94.69 92 ALA A O 1
ATOM 717 N N . VAL A 1 93 ? 17.513 1.409 -9.615 1.00 96.81 93 VAL A N 1
ATOM 718 C CA . VAL A 1 93 ? 16.511 0.506 -10.199 1.00 96.81 93 VAL A CA 1
ATOM 719 C C . VAL A 1 93 ? 16.983 -0.933 -10.108 1.00 96.81 93 VAL A C 1
ATOM 721 O O . VAL A 1 93 ? 18.137 -1.242 -10.404 1.00 96.81 93 VAL A O 1
ATOM 724 N N . ARG A 1 94 ? 16.083 -1.830 -9.699 1.00 97.69 94 ARG A N 1
ATOM 725 C CA . ARG A 1 94 ? 16.316 -3.275 -9.741 1.00 97.69 94 ARG A CA 1
ATOM 726 C C . ARG A 1 94 ? 15.387 -3.933 -10.754 1.00 97.69 94 ARG A C 1
ATOM 728 O O . ARG A 1 94 ? 14.173 -3.754 -10.684 1.00 97.69 94 ARG A O 1
ATOM 735 N N . GLY A 1 95 ? 15.973 -4.714 -11.657 1.00 97.50 95 GLY A N 1
ATOM 736 C CA . GLY A 1 95 ? 15.255 -5.538 -12.623 1.00 97.50 95 GLY A CA 1
ATOM 737 C C . GLY A 1 95 ? 14.947 -6.938 -12.089 1.00 97.50 95 GLY A C 1
ATOM 738 O O . GLY A 1 95 ? 15.717 -7.505 -11.312 1.00 97.50 95 GLY A O 1
ATOM 739 N N . TYR A 1 96 ? 13.825 -7.500 -12.529 1.00 98.00 96 TYR A N 1
ATOM 740 C CA . TYR A 1 96 ? 13.353 -8.836 -12.188 1.00 98.00 96 TYR A CA 1
ATOM 741 C C . TYR A 1 96 ? 12.738 -9.516 -13.418 1.00 98.00 96 TYR A C 1
ATOM 743 O O . TYR A 1 96 ? 12.088 -8.875 -14.244 1.00 98.00 96 TYR A O 1
ATOM 751 N N . ALA A 1 97 ? 12.892 -10.838 -13.519 1.00 96.19 97 ALA A N 1
ATOM 752 C CA . ALA A 1 97 ? 12.251 -11.641 -14.568 1.00 96.19 97 ALA A CA 1
ATOM 753 C C . ALA A 1 97 ? 10.736 -11.840 -14.343 1.00 96.19 97 ALA A C 1
ATOM 755 O O . ALA A 1 97 ? 10.000 -12.187 -15.261 1.00 96.19 97 ALA A O 1
ATOM 756 N N . ALA A 1 98 ? 10.266 -11.626 -13.114 1.00 96.75 98 ALA A N 1
ATOM 757 C CA . ALA A 1 98 ? 8.868 -11.706 -12.700 1.00 96.75 98 ALA A CA 1
ATOM 758 C C . ALA A 1 98 ? 8.632 -10.720 -11.544 1.00 96.75 98 ALA A C 1
ATOM 760 O O . ALA A 1 98 ? 9.519 -9.941 -11.206 1.00 96.75 98 ALA A O 1
ATOM 761 N N . LEU A 1 99 ? 7.458 -10.752 -10.907 1.00 98.00 99 LEU A N 1
ATOM 762 C CA . LEU A 1 99 ? 7.232 -9.927 -9.718 1.00 98.00 99 LEU A CA 1
ATOM 763 C C . LEU A 1 99 ? 8.279 -10.229 -8.624 1.00 98.00 99 LEU A C 1
ATOM 765 O O . LEU A 1 99 ? 8.583 -11.405 -8.389 1.00 98.00 99 LEU A O 1
ATOM 769 N N . PRO A 1 100 ? 8.803 -9.198 -7.934 1.00 97.81 100 PRO A N 1
ATOM 770 C CA . PRO A 1 100 ? 9.753 -9.371 -6.845 1.00 97.81 100 PRO A CA 1
ATOM 771 C C . PRO A 1 100 ? 9.238 -10.339 -5.768 1.00 97.81 100 PRO A C 1
ATOM 773 O O . PRO A 1 100 ? 8.069 -10.262 -5.374 1.00 97.81 100 PRO A O 1
ATOM 776 N N . PRO A 1 101 ? 10.087 -11.239 -5.244 1.00 98.12 101 PRO A N 1
ATOM 777 C CA . PRO A 1 101 ? 9.668 -12.168 -4.208 1.00 98.12 101 PRO A CA 1
ATOM 778 C C . PRO A 1 101 ? 9.419 -11.437 -2.885 1.00 98.12 101 PRO A C 1
ATOM 780 O O . PRO A 1 101 ? 10.195 -10.572 -2.469 1.00 98.12 101 PRO A O 1
ATOM 783 N N . THR A 1 102 ? 8.364 -11.849 -2.184 1.00 98.38 102 THR A N 1
ATOM 784 C CA . THR A 1 102 ? 7.964 -11.267 -0.900 1.00 98.38 102 THR A CA 1
ATOM 785 C C . THR A 1 102 ? 8.058 -12.263 0.255 1.00 98.38 102 THR A C 1
ATOM 787 O O . THR A 1 102 ? 8.158 -13.483 0.073 1.00 98.38 102 THR A O 1
ATOM 790 N N . GLU A 1 103 ? 8.058 -11.722 1.467 1.00 98.19 103 GLU A N 1
ATOM 791 C CA . GLU A 1 103 ? 7.890 -12.430 2.731 1.00 98.19 103 GLU A CA 1
ATOM 792 C C . GLU A 1 103 ? 6.858 -11.714 3.616 1.00 98.19 103 GLU A C 1
ATOM 794 O O . GLU A 1 103 ? 6.543 -10.536 3.426 1.00 98.19 103 GLU A O 1
ATOM 799 N N . ARG A 1 104 ? 6.284 -12.447 4.575 1.00 98.38 104 ARG A N 1
ATOM 800 C CA . ARG A 1 104 ? 5.197 -11.956 5.431 1.00 98.38 104 ARG A CA 1
ATOM 801 C C . ARG A 1 104 ? 5.702 -11.687 6.841 1.00 98.38 104 ARG A C 1
ATOM 803 O O . ARG A 1 104 ? 6.238 -12.578 7.490 1.00 98.38 104 ARG A O 1
ATOM 810 N N . HIS A 1 105 ? 5.420 -10.490 7.344 1.00 98.31 105 HIS A N 1
ATOM 811 C CA . HIS A 1 105 ? 5.745 -10.067 8.707 1.00 98.31 105 HIS A CA 1
ATOM 812 C C . HIS A 1 105 ? 4.454 -9.919 9.495 1.00 98.31 105 HIS A C 1
ATOM 814 O O . HIS A 1 105 ? 3.601 -9.112 9.128 1.00 98.31 105 HIS A O 1
ATOM 820 N N . VAL A 1 106 ? 4.277 -10.719 10.545 1.00 98.38 106 VAL A N 1
ATOM 821 C CA . VAL A 1 106 ? 3.016 -10.790 11.294 1.00 98.38 106 VAL A CA 1
ATOM 822 C C . VAL A 1 106 ? 3.165 -10.103 12.646 1.00 98.38 106 VAL A C 1
ATOM 824 O O . VAL A 1 106 ? 4.044 -10.444 13.433 1.00 98.38 106 VAL A O 1
ATOM 827 N N . TYR A 1 107 ? 2.256 -9.178 12.942 1.00 98.31 107 TYR A N 1
ATOM 828 C CA . TYR A 1 107 ? 2.213 -8.421 14.187 1.00 98.31 107 TYR A CA 1
ATOM 829 C C . TYR A 1 107 ? 0.900 -8.683 14.920 1.00 98.31 107 TYR A C 1
ATOM 831 O O . TYR A 1 107 ? -0.189 -8.431 14.398 1.00 98.31 107 TYR A O 1
ATOM 839 N N . SER A 1 108 ? 1.007 -9.167 16.159 1.00 97.50 108 SER A N 1
ATOM 840 C CA . SER A 1 108 ? -0.134 -9.349 17.059 1.00 97.50 108 SER A CA 1
ATOM 841 C C . SER A 1 108 ? -0.326 -8.110 17.926 1.00 97.50 108 SER A C 1
ATOM 843 O O . SER A 1 108 ? 0.465 -7.826 18.821 1.00 97.50 108 SER A O 1
ATOM 845 N N . LEU A 1 109 ? -1.408 -7.385 17.677 1.00 96.69 109 LEU A N 1
ATOM 846 C CA . LEU A 1 109 ? -1.740 -6.108 18.292 1.00 96.69 109 LEU A CA 1
ATOM 847 C C . LEU A 1 109 ? -2.907 -6.313 19.270 1.00 96.69 109 LEU A C 1
ATOM 849 O O . LEU A 1 109 ? -4.083 -6.142 18.935 1.00 96.69 109 LEU A O 1
ATOM 853 N N . ARG A 1 110 ? -2.575 -6.767 20.481 1.00 93.38 110 ARG A N 1
ATOM 854 C CA . ARG A 1 110 ? -3.549 -7.170 21.510 1.00 93.38 110 ARG A CA 1
ATOM 855 C C . ARG A 1 110 ? -4.223 -5.969 22.183 1.00 93.38 110 ARG A C 1
ATOM 857 O O . ARG A 1 110 ? -3.754 -4.836 22.101 1.00 93.38 110 ARG A O 1
ATOM 864 N N . GLY A 1 111 ? -5.320 -6.250 22.881 1.00 95.31 111 GLY A N 1
ATOM 865 C CA . GLY A 1 111 ? -6.055 -5.284 23.697 1.00 95.31 111 GLY A CA 1
ATOM 866 C C . GLY A 1 111 ? -7.494 -5.096 23.232 1.00 95.31 111 GLY A C 1
ATOM 867 O O . GLY A 1 111 ? -7.857 -5.464 22.117 1.00 95.31 111 GLY A O 1
ATOM 868 N N . SER A 1 112 ? -8.316 -4.508 24.096 1.00 97.50 112 SER A N 1
ATOM 869 C CA . SER A 1 112 ? -9.722 -4.206 23.830 1.00 97.50 112 SER A CA 1
ATOM 87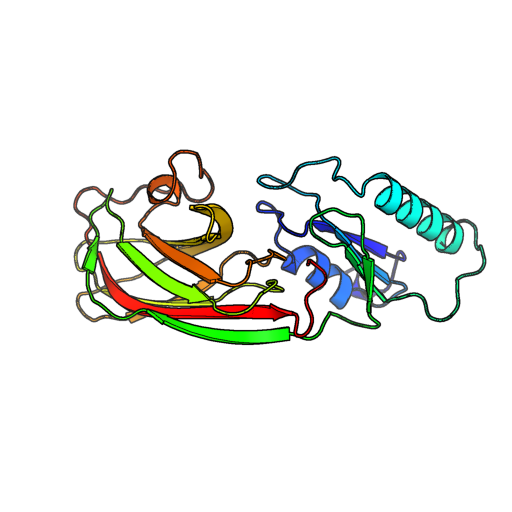0 C C . SER A 1 112 ? -9.984 -2.739 24.132 1.00 97.50 112 SER A C 1
ATOM 872 O O . SER A 1 112 ? -9.550 -2.250 25.169 1.00 97.50 112 SER A O 1
ATOM 874 N N . ALA A 1 113 ? -10.659 -2.029 23.232 1.00 97.75 113 ALA A N 1
ATOM 875 C CA . ALA A 1 113 ? -11.015 -0.630 23.433 1.00 97.75 113 ALA A CA 1
ATOM 876 C C . ALA A 1 113 ? -12.348 -0.294 22.746 1.00 97.75 113 ALA A C 1
ATOM 878 O O . ALA A 1 113 ? -12.578 -0.747 21.618 1.00 97.75 113 ALA A O 1
ATOM 879 N N . PRO A 1 114 ? -13.226 0.491 23.393 1.00 97.25 114 PRO A N 1
ATOM 880 C CA . PRO A 1 114 ? -14.360 1.103 22.721 1.00 97.25 114 PRO A CA 1
ATOM 881 C C . PRO A 1 114 ? -13.904 2.280 21.847 1.00 97.25 114 PRO A C 1
ATOM 883 O O . PRO A 1 114 ? -12.914 2.946 22.143 1.00 97.25 114 PRO A O 1
ATOM 886 N N . ILE A 1 115 ? -14.659 2.558 20.790 1.00 97.44 115 ILE A N 1
ATOM 887 C CA . ILE A 1 115 ? -14.489 3.710 19.907 1.00 97.44 115 ILE A CA 1
ATOM 888 C C . ILE A 1 115 ? -15.855 4.389 19.769 1.00 97.44 115 ILE A C 1
ATOM 890 O O . ILE A 1 115 ? -16.858 3.733 19.473 1.00 97.44 115 ILE A O 1
ATOM 894 N N . GLY A 1 116 ? -15.895 5.693 20.048 1.00 95.44 116 GLY A N 1
ATOM 895 C CA . GLY A 1 116 ? -17.032 6.573 19.762 1.00 95.44 116 GLY A CA 1
ATOM 896 C C . GLY A 1 116 ? -17.039 7.061 18.318 1.00 95.44 116 GLY A C 1
ATOM 897 O O . GLY A 1 116 ? -16.066 6.859 17.608 1.00 95.44 116 GLY A O 1
ATOM 898 N N . ALA A 1 117 ? -18.107 7.729 17.883 1.00 90.56 117 ALA A N 1
ATOM 899 C CA . ALA A 1 117 ? -18.256 8.172 16.491 1.00 90.56 117 ALA A CA 1
ATOM 900 C C . ALA A 1 117 ? -17.067 9.002 15.958 1.00 90.56 117 ALA A C 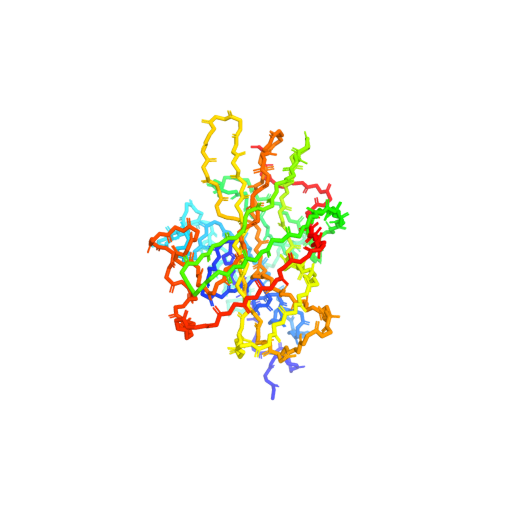1
ATOM 902 O O . ALA A 1 117 ? -16.659 8.817 14.818 1.00 90.56 117 ALA A O 1
ATOM 903 N N . SER A 1 118 ? -16.477 9.862 16.796 1.00 89.06 118 SER A N 1
ATOM 904 C CA . SER A 1 118 ? -15.271 10.656 16.498 1.00 89.06 118 SER A CA 1
ATOM 905 C C . SER A 1 118 ? -13.988 10.088 17.121 1.00 89.06 118 SER A C 1
ATOM 907 O O . SER A 1 118 ? -12.927 10.707 17.066 1.00 89.06 118 SER A O 1
ATOM 909 N N . GLY A 1 119 ? -14.082 8.932 17.778 1.00 95.25 119 GLY A N 1
ATOM 910 C CA . GLY A 1 119 ? -12.969 8.318 18.484 1.00 95.25 119 GLY A CA 1
ATOM 911 C C . GLY A 1 119 ? -12.041 7.544 17.556 1.00 95.25 119 GLY A C 1
ATOM 912 O O . GLY A 1 119 ? -12.359 7.239 16.407 1.00 95.25 119 GLY A O 1
ATOM 913 N N . LYS A 1 120 ? -10.901 7.136 18.111 1.00 97.56 120 LYS A N 1
ATOM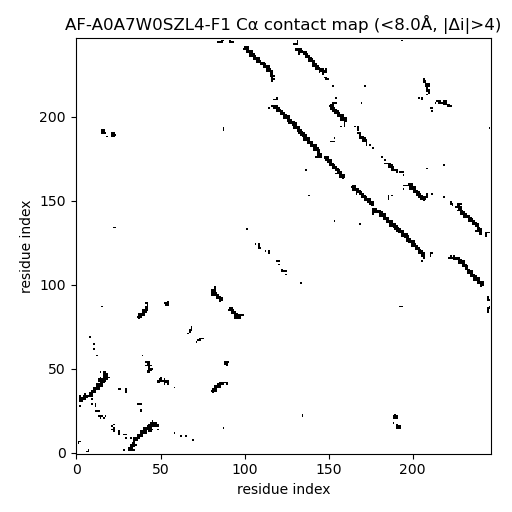 914 C CA . LYS A 1 120 ? -9.977 6.201 17.470 1.00 97.56 120 LYS A CA 1
ATOM 915 C C . LYS A 1 120 ? -9.317 5.303 18.495 1.00 97.56 120 LYS A C 1
ATOM 917 O O . LYS A 1 120 ? -9.251 5.633 19.678 1.00 97.56 120 LYS A O 1
ATOM 922 N N . VAL A 1 121 ? -8.750 4.206 18.019 1.00 98.31 121 VAL A N 1
ATOM 923 C CA . VAL A 1 121 ? -7.789 3.422 18.786 1.00 98.31 121 VAL A CA 1
ATOM 924 C C . VAL A 1 121 ? -6.501 3.273 17.990 1.00 98.31 121 VAL A C 1
ATOM 926 O O . VAL A 1 121 ? -6.535 3.024 16.791 1.00 98.31 121 VAL A O 1
ATOM 929 N N . VAL A 1 122 ? -5.359 3.418 18.661 1.00 98.38 122 VAL A N 1
ATOM 930 C CA . VAL A 1 122 ? -4.040 3.229 18.048 1.00 98.38 122 VAL A CA 1
ATOM 931 C C . VAL A 1 122 ? -3.386 1.994 18.651 1.00 98.38 122 VAL A C 1
ATOM 933 O O . VAL A 1 122 ? -3.275 1.861 19.873 1.00 98.38 122 VAL A O 1
ATOM 936 N N . ARG A 1 123 ? -2.951 1.076 17.792 1.00 98.19 123 ARG A N 1
ATOM 937 C CA . ARG A 1 123 ? -2.157 -0.097 18.161 1.00 98.19 123 ARG A CA 1
ATOM 938 C C . ARG A 1 123 ? -0.739 0.073 17.643 1.00 98.19 123 ARG A C 1
ATOM 940 O O . ARG A 1 123 ? -0.545 0.601 16.555 1.00 98.19 123 ARG A O 1
ATOM 947 N N . ARG A 1 124 ? 0.248 -0.353 18.429 1.00 97.81 124 ARG A N 1
ATOM 948 C CA . ARG A 1 124 ? 1.660 -0.100 18.128 1.00 97.81 124 ARG A CA 1
ATOM 949 C C . ARG A 1 124 ? 2.472 -1.384 18.124 1.00 97.81 124 ARG A C 1
ATOM 951 O O . ARG A 1 124 ? 2.242 -2.253 18.960 1.00 97.81 124 ARG A O 1
ATOM 958 N N . ALA A 1 125 ? 3.439 -1.464 17.219 1.00 97.62 125 ALA A N 1
ATOM 959 C CA . ALA A 1 125 ? 4.452 -2.514 17.183 1.00 97.62 125 ALA A CA 1
ATOM 960 C C . ALA A 1 125 ? 5.802 -1.934 16.752 1.00 97.62 125 ALA A C 1
ATOM 962 O O . ALA A 1 125 ? 5.857 -0.901 16.091 1.00 97.62 125 ALA A O 1
ATOM 963 N N . ARG A 1 126 ? 6.898 -2.590 17.137 1.00 96.50 126 ARG A N 1
ATOM 964 C CA . ARG A 1 126 ? 8.243 -2.229 16.672 1.00 96.50 126 ARG A CA 1
ATOM 965 C C . ARG A 1 126 ? 8.622 -3.055 15.451 1.00 96.50 126 ARG A C 1
ATOM 967 O O . ARG A 1 126 ? 8.308 -4.241 15.393 1.00 96.50 126 ARG A O 1
ATOM 974 N N . THR A 1 127 ? 9.364 -2.438 14.543 1.00 95.69 127 THR A N 1
ATOM 975 C CA . THR A 1 127 ? 9.914 -3.079 13.349 1.00 95.69 127 THR A CA 1
ATOM 976 C C . THR A 1 127 ? 11.436 -2.951 13.392 1.00 95.69 127 THR A C 1
ATOM 978 O O . THR A 1 127 ? 11.973 -1.921 12.997 1.00 95.69 127 THR A O 1
ATOM 981 N N . PRO A 1 128 ? 12.159 -3.950 13.938 1.00 93.50 128 PRO A N 1
ATOM 982 C CA . PRO A 1 128 ? 13.597 -3.824 14.191 1.00 93.50 128 PRO A CA 1
ATOM 983 C C . PRO A 1 128 ? 14.445 -3.842 12.913 1.00 93.50 128 PRO A C 1
ATOM 985 O O . PRO A 1 128 ? 15.575 -3.373 12.931 1.00 93.50 128 PRO A O 1
ATOM 988 N N . ARG A 1 129 ? 13.904 -4.360 11.807 1.00 95.50 129 ARG A N 1
ATOM 989 C CA . ARG A 1 129 ? 14.574 -4.472 10.505 1.00 95.50 129 ARG A CA 1
ATOM 990 C C . ARG A 1 129 ? 13.998 -3.491 9.493 1.00 95.50 129 ARG A C 1
ATOM 992 O O . ARG A 1 129 ? 12.839 -3.116 9.611 1.00 95.50 129 ARG A O 1
ATOM 999 N N . LEU A 1 130 ? 14.783 -3.124 8.486 1.00 97.75 130 LEU A N 1
ATOM 1000 C CA . LEU A 1 130 ? 14.274 -2.420 7.311 1.00 97.75 130 LEU A CA 1
ATOM 1001 C C . LEU A 1 130 ? 13.240 -3.312 6.618 1.00 97.75 130 LEU A C 1
ATOM 1003 O O . LEU A 1 130 ? 13.540 -4.465 6.307 1.00 97.75 130 LEU A O 1
ATOM 1007 N N . LEU A 1 131 ? 12.046 -2.778 6.380 1.00 98.38 131 LEU A N 1
ATOM 1008 C CA . LEU A 1 131 ? 11.050 -3.400 5.514 1.00 98.38 131 LEU A CA 1
ATOM 1009 C C . LEU A 1 131 ? 10.788 -2.490 4.325 1.00 98.38 131 LEU A C 1
ATOM 1011 O O . LEU A 1 131 ? 10.873 -1.271 4.429 1.00 98.38 131 LEU A O 1
ATOM 1015 N N . GLU A 1 132 ? 10.405 -3.085 3.211 1.00 98.50 132 GLU A N 1
ATOM 1016 C CA . GLU A 1 132 ? 9.853 -2.357 2.082 1.00 98.50 132 GLU A CA 1
ATOM 1017 C C . GLU A 1 132 ? 8.634 -3.125 1.613 1.00 98.50 132 GLU A C 1
ATOM 1019 O O . GLU A 1 132 ? 8.759 -4.287 1.221 1.00 98.50 132 GLU A O 1
ATOM 1024 N N . THR A 1 133 ? 7.449 -2.531 1.759 1.00 98.44 133 THR A N 1
ATOM 1025 C CA . THR A 1 133 ? 6.212 -3.239 1.433 1.00 98.44 133 THR A CA 1
ATOM 1026 C C . THR A 1 133 ? 6.192 -3.603 -0.046 1.00 98.44 133 THR A C 1
ATOM 1028 O O . THR A 1 133 ? 6.814 -2.943 -0.869 1.00 98.44 133 THR A O 1
ATOM 1031 N N . PHE A 1 134 ? 5.501 -4.676 -0.400 1.00 98.38 134 PHE A N 1
ATOM 1032 C CA . PHE A 1 134 ? 5.171 -4.969 -1.790 1.00 98.38 134 PHE A CA 1
ATOM 1033 C C . PHE A 1 134 ? 3.901 -5.805 -1.799 1.00 98.38 134 PHE A C 1
ATOM 1035 O O . PHE A 1 134 ? 3.925 -7.007 -1.522 1.00 98.38 134 PHE A O 1
ATOM 1042 N N . GLY A 1 135 ? 2.771 -5.151 -2.042 1.00 97.19 135 GLY A N 1
ATOM 1043 C CA . GLY A 1 135 ? 1.458 -5.772 -1.914 1.00 97.19 135 GLY A CA 1
ATOM 1044 C C . GLY A 1 135 ? 0.553 -5.030 -0.936 1.00 97.19 135 GLY A C 1
ATOM 1045 O O . GLY A 1 135 ? 0.948 -4.040 -0.325 1.00 97.19 135 GLY A O 1
ATOM 1046 N N . ALA A 1 136 ? -0.659 -5.556 -0.766 1.00 97.44 136 ALA A N 1
ATOM 1047 C CA . ALA A 1 136 ? -1.680 -5.045 0.143 1.00 97.44 136 ALA A CA 1
ATOM 1048 C C . ALA A 1 136 ? -1.555 -5.676 1.544 1.00 97.44 136 ALA A C 1
ATOM 1050 O O . ALA A 1 136 ? -1.828 -6.878 1.684 1.00 97.44 136 ALA A O 1
ATOM 1051 N N . PRO A 1 137 ? -1.194 -4.917 2.598 1.00 98.38 137 PRO A N 1
ATOM 1052 C CA . PRO A 1 137 ? -1.255 -5.405 3.973 1.00 98.38 137 PRO A CA 1
ATOM 1053 C C . PRO A 1 137 ? -2.691 -5.782 4.376 1.00 98.38 137 PRO A C 1
ATOM 1055 O O . PRO A 1 137 ? -3.586 -4.935 4.317 1.00 98.38 137 PRO A O 1
ATOM 1058 N N . PRO A 1 138 ? -2.973 -7.024 4.810 1.00 98.50 138 PRO A N 1
ATOM 1059 C CA . PRO A 1 138 ? -4.236 -7.322 5.464 1.00 98.50 138 PRO A CA 1
ATOM 1060 C C . PRO A 1 138 ? -4.172 -6.990 6.960 1.00 98.50 138 PRO A C 1
ATOM 1062 O O . PRO A 1 138 ? -3.216 -7.336 7.663 1.00 98.50 138 PRO A O 1
ATOM 1065 N N . VAL A 1 139 ? -5.251 -6.392 7.457 1.00 98.81 139 VAL A N 1
ATOM 1066 C CA . VAL A 1 139 ? -5.501 -6.149 8.878 1.00 98.81 139 VAL A CA 1
ATOM 1067 C C . VAL A 1 139 ? -6.740 -6.933 9.286 1.00 98.81 139 VAL A C 1
ATOM 1069 O O . VAL A 1 139 ? -7.848 -6.645 8.840 1.00 98.81 139 VAL A O 1
ATOM 1072 N N . GLN A 1 140 ? -6.567 -7.927 10.148 1.00 98.75 140 GLN A N 1
ATOM 1073 C CA . GLN A 1 140 ? -7.679 -8.655 10.747 1.00 98.75 140 GLN A CA 1
ATOM 1074 C C . GLN A 1 140 ? -8.039 -8.021 12.083 1.00 98.75 140 GLN A C 1
ATOM 1076 O O . GLN A 1 140 ? -7.196 -7.923 12.970 1.00 98.75 140 GLN A O 1
ATOM 1081 N N . VAL A 1 141 ? -9.294 -7.612 12.242 1.00 98.50 141 VAL A N 1
ATOM 1082 C CA . VAL A 1 141 ? -9.799 -6.963 13.452 1.00 98.50 141 VAL A CA 1
ATOM 1083 C C . VAL A 1 141 ? -10.976 -7.750 13.993 1.00 98.50 141 VAL A C 1
ATOM 1085 O O . VAL A 1 141 ? -11.955 -7.979 13.285 1.00 98.50 141 VAL A O 1
ATOM 1088 N N . ARG A 1 142 ? -10.925 -8.130 15.271 1.00 98.38 142 ARG A N 1
ATOM 1089 C CA . ARG A 1 142 ? -12.113 -8.630 15.968 1.00 98.38 142 ARG A CA 1
ATOM 1090 C C . ARG A 1 142 ? -12.906 -7.457 16.538 1.00 98.38 142 ARG A C 1
ATOM 1092 O O . ARG A 1 142 ? -12.370 -6.714 17.358 1.00 98.38 142 ARG A O 1
ATOM 1099 N N . ALA A 1 143 ? -14.175 -7.320 16.166 1.00 98.12 143 ALA A N 1
ATOM 1100 C CA . ALA A 1 143 ? -15.016 -6.216 16.611 1.00 98.12 143 ALA A CA 1
ATOM 1101 C C . ALA A 1 143 ? -16.472 -6.614 16.904 1.00 98.12 143 ALA A C 1
ATOM 1103 O O . ALA A 1 143 ? -16.991 -7.583 16.350 1.00 98.12 143 ALA A O 1
ATOM 1104 N N . SER A 1 144 ? -17.124 -5.851 17.782 1.00 98.06 144 SER A N 1
ATOM 1105 C CA . SER A 1 144 ? -18.541 -5.983 18.163 1.00 98.06 144 SER A CA 1
ATOM 1106 C C . SER A 1 144 ? -19.186 -4.608 18.339 1.00 98.06 144 SER A C 1
ATOM 1108 O O . SER A 1 144 ? -18.514 -3.656 18.732 1.00 98.06 144 SER A O 1
ATOM 1110 N N . SER A 1 145 ? -20.489 -4.505 18.094 1.00 97.00 145 SER A N 1
ATOM 1111 C CA . SER A 1 145 ? -21.287 -3.293 18.319 1.00 97.00 145 SER A CA 1
ATOM 1112 C C . SER A 1 145 ? -22.767 -3.655 18.421 1.00 97.00 145 SER A C 1
ATOM 1114 O O . SER A 1 145 ? -23.234 -4.544 17.715 1.00 97.00 145 SER A O 1
ATOM 1116 N N . THR A 1 146 ? -23.511 -2.951 19.269 1.00 95.00 146 THR A N 1
ATOM 1117 C CA . THR A 1 146 ? -24.981 -3.022 19.358 1.00 95.00 146 THR A CA 1
ATOM 1118 C C . THR A 1 146 ? -25.666 -1.757 18.838 1.00 95.00 146 THR A C 1
ATOM 1120 O O . THR A 1 146 ? -26.882 -1.642 18.915 1.00 95.00 146 THR A O 1
ATOM 1123 N N . THR A 1 147 ? -24.904 -0.793 18.314 1.00 93.31 147 THR A N 1
ATOM 1124 C CA . THR A 1 147 ? -25.373 0.578 18.032 1.00 93.31 147 THR A CA 1
ATOM 1125 C C . THR A 1 147 ? -25.207 0.987 16.565 1.00 93.31 147 THR A C 1
ATOM 1127 O O . THR A 1 147 ? -25.240 2.174 16.246 1.00 93.31 147 THR A O 1
ATOM 1130 N N . GLY A 1 148 ? -25.058 0.012 15.660 1.00 85.44 148 GLY A N 1
ATOM 1131 C CA . GLY A 1 148 ? -25.143 0.238 14.211 1.00 85.44 148 GLY A CA 1
ATOM 1132 C C . GLY A 1 148 ? -23.892 0.837 13.560 1.00 85.44 148 GLY A C 1
ATOM 1133 O O . GLY A 1 148 ? -24.007 1.591 12.600 1.00 85.44 148 GLY A O 1
ATOM 1134 N N . TRP A 1 149 ? -22.695 0.525 14.066 1.00 94.81 149 TRP A N 1
ATOM 1135 C CA . TRP A 1 149 ? -21.438 0.920 13.418 1.00 94.81 149 TRP A CA 1
ATOM 1136 C C . TRP A 1 149 ? -21.275 0.210 12.056 1.00 94.81 149 TRP A C 1
ATOM 1138 O O . TRP A 1 149 ? -21.313 -1.021 12.001 1.00 94.81 149 TRP A O 1
ATOM 1148 N N . SER A 1 150 ? -21.126 0.970 10.962 1.00 94.56 150 SER A N 1
ATOM 1149 C CA . SER A 1 150 ? -21.336 0.469 9.588 1.00 94.56 150 SER A CA 1
ATOM 1150 C C . SER A 1 150 ? -20.070 0.156 8.784 1.00 94.56 150 SER A C 1
ATOM 1152 O O . SER A 1 150 ? -20.159 -0.534 7.771 1.00 94.56 150 SER A O 1
ATOM 1154 N N . HIS A 1 151 ? -18.899 0.633 9.199 1.00 97.19 151 HIS A N 1
ATOM 1155 C CA . HIS A 1 151 ? -17.633 0.394 8.502 1.00 97.19 151 HIS A CA 1
ATOM 1156 C C . HIS A 1 151 ? -16.442 0.618 9.432 1.00 97.19 151 HIS A C 1
ATOM 1158 O O . HIS A 1 151 ? -16.549 1.363 10.395 1.00 97.19 151 HIS A O 1
ATOM 1164 N N . LEU A 1 152 ? -15.291 0.013 9.155 1.00 97.81 152 LEU A N 1
ATOM 1165 C CA . LEU A 1 152 ? -14.063 0.230 9.917 1.00 97.81 152 LEU A CA 1
ATOM 1166 C C . LEU A 1 152 ? -12.932 0.641 8.980 1.00 97.81 152 LEU A C 1
ATOM 1168 O O . LEU A 1 152 ? -12.692 -0.031 7.978 1.00 97.81 152 LEU A O 1
ATOM 1172 N N . VAL A 1 153 ? -12.233 1.713 9.341 1.00 98.44 153 VAL A N 1
ATOM 1173 C CA . VAL A 1 153 ? -11.068 2.234 8.626 1.00 98.44 153 VAL A CA 1
ATOM 1174 C C . VAL A 1 153 ? -9.805 1.916 9.411 1.00 98.44 153 VAL A C 1
ATOM 1176 O O . VAL A 1 153 ? -9.786 1.998 10.642 1.00 98.44 153 VAL A O 1
ATOM 1179 N N . ALA A 1 154 ? -8.754 1.554 8.684 1.00 98.69 154 ALA A N 1
ATOM 1180 C CA . ALA A 1 154 ? -7.410 1.359 9.186 1.00 98.69 154 ALA A CA 1
ATOM 1181 C C . ALA A 1 154 ? -6.437 2.280 8.448 1.00 98.69 154 ALA A C 1
ATOM 1183 O O . ALA A 1 154 ? -6.371 2.243 7.223 1.00 98.69 154 ALA A O 1
ATOM 1184 N N . VAL A 1 155 ? -5.641 3.038 9.200 1.00 98.62 155 VAL A N 1
ATOM 1185 C CA . VAL A 1 155 ? -4.508 3.813 8.676 1.00 98.62 155 VAL A CA 1
ATOM 1186 C C . VAL A 1 155 ? -3.238 3.290 9.332 1.00 98.62 155 VAL A C 1
ATOM 1188 O O . VAL A 1 155 ? -3.132 3.287 10.564 1.00 98.62 155 VAL A O 1
ATOM 1191 N N . LEU A 1 156 ? -2.295 2.811 8.524 1.00 98.69 156 LEU A N 1
ATOM 1192 C CA . LEU A 1 156 ? -1.002 2.312 8.974 1.00 98.69 156 LEU A CA 1
ATOM 1193 C C . LEU A 1 156 ? 0.072 3.353 8.679 1.00 98.69 156 LEU A C 1
ATOM 1195 O O . LEU A 1 156 ? 0.336 3.676 7.523 1.00 98.69 156 LEU A O 1
ATOM 1199 N N . VAL A 1 157 ? 0.743 3.813 9.730 1.00 98.50 157 VAL A N 1
ATOM 1200 C CA . VAL A 1 157 ? 1.921 4.674 9.613 1.00 98.50 157 VAL A CA 1
ATOM 1201 C C . VAL A 1 157 ? 3.131 4.017 10.267 1.00 98.50 157 VAL A C 1
ATOM 1203 O O . VAL A 1 157 ? 2.999 3.213 11.194 1.00 98.50 157 VAL A O 1
ATOM 1206 N N . ALA A 1 158 ? 4.321 4.376 9.809 1.00 98.38 158 ALA A N 1
ATOM 1207 C CA . ALA A 1 158 ? 5.575 4.099 10.486 1.00 98.38 158 ALA A CA 1
ATOM 1208 C C . ALA A 1 158 ? 6.128 5.416 11.034 1.00 98.38 158 ALA A C 1
ATOM 1210 O O . ALA A 1 158 ? 6.363 6.352 10.276 1.00 98.38 158 ALA A O 1
ATOM 1211 N N . ARG A 1 159 ? 6.342 5.495 12.350 1.00 98.31 159 ARG A N 1
ATOM 1212 C CA . ARG A 1 159 ? 7.136 6.573 12.945 1.00 98.31 159 ARG A CA 1
ATOM 1213 C C . ARG A 1 159 ? 8.590 6.142 13.011 1.00 98.31 159 ARG A C 1
ATOM 1215 O O . ARG A 1 159 ? 8.893 5.150 13.680 1.00 98.31 159 ARG A O 1
ATOM 1222 N N . THR A 1 160 ? 9.466 6.866 12.329 1.00 97.56 160 THR A N 1
ATOM 1223 C CA . THR A 1 160 ? 10.909 6.613 12.346 1.00 97.56 160 THR A CA 1
ATOM 1224 C C . THR A 1 160 ? 11.497 6.899 13.730 1.00 97.56 160 THR A C 1
ATOM 1226 O O . THR A 1 160 ? 10.851 7.487 14.603 1.00 97.56 160 THR A O 1
ATOM 1229 N N . THR A 1 161 ? 12.753 6.512 13.942 1.00 95.25 161 THR A N 1
ATOM 1230 C CA . THR A 1 161 ? 13.501 6.845 15.164 1.00 95.25 161 THR A CA 1
ATOM 1231 C C . THR A 1 161 ? 13.713 8.352 15.341 1.00 95.25 161 THR A C 1
ATOM 1233 O O . THR A 1 161 ? 13.782 8.813 16.476 1.00 95.25 161 THR A O 1
ATOM 1236 N N . SER A 1 162 ? 13.741 9.121 14.247 1.00 96.06 162 SER A N 1
ATOM 1237 C CA . SER A 1 162 ? 13.770 10.591 14.258 1.00 96.06 162 SER A CA 1
ATOM 1238 C C . SER A 1 162 ? 12.396 11.237 14.488 1.00 96.06 162 SER A C 1
ATOM 1240 O O . SER A 1 162 ? 12.299 12.457 14.562 1.00 96.06 162 SER A O 1
ATOM 1242 N N . GLY A 1 163 ? 11.326 10.443 14.604 1.00 95.31 163 GLY A N 1
ATOM 1243 C CA . GLY A 1 163 ? 9.962 10.926 14.829 1.00 95.31 163 GLY A CA 1
ATOM 1244 C C . GLY A 1 163 ? 9.179 11.272 13.558 1.00 95.31 163 GLY A C 1
ATOM 1245 O O . GLY A 1 163 ? 7.991 11.580 13.662 1.00 95.31 163 GLY A O 1
ATOM 1246 N N . GLN A 1 164 ? 9.793 11.166 12.375 1.00 96.62 164 GLN A N 1
ATOM 1247 C CA . GLN A 1 164 ? 9.120 11.380 11.093 1.00 96.62 164 GLN A CA 1
ATOM 1248 C C . GLN A 1 164 ? 8.007 10.345 10.889 1.00 96.62 164 GLN A C 1
ATOM 1250 O O . GLN A 1 164 ? 8.194 9.154 11.142 1.00 96.62 164 GLN A O 1
ATOM 1255 N N . GLU A 1 165 ? 6.848 10.800 10.418 1.00 96.62 165 GLU A N 1
ATOM 1256 C CA . GLU A 1 165 ? 5.741 9.932 10.024 1.00 96.62 165 GLU A CA 1
ATOM 1257 C C . GLU A 1 165 ? 5.862 9.560 8.542 1.00 96.62 165 GLU A C 1
ATOM 1259 O O . GLU A 1 165 ? 6.027 10.426 7.687 1.00 96.62 165 GLU A O 1
ATOM 1264 N N . ILE A 1 166 ? 5.762 8.266 8.253 1.00 96.31 166 ILE A N 1
ATOM 1265 C CA . ILE A 1 166 ? 5.629 7.715 6.906 1.00 96.31 166 ILE A CA 1
ATOM 1266 C C . ILE A 1 166 ? 4.260 7.046 6.842 1.00 96.31 166 ILE A C 1
ATOM 1268 O O . ILE A 1 166 ? 3.999 6.100 7.593 1.00 96.31 166 ILE A O 1
ATOM 1272 N N . VAL A 1 167 ? 3.382 7.517 5.958 1.00 95.50 167 VAL A N 1
ATOM 1273 C CA . VAL A 1 167 ? 2.107 6.841 5.698 1.00 95.50 167 VAL A CA 1
ATOM 1274 C C . VAL A 1 167 ? 2.401 5.595 4.873 1.00 95.50 167 VAL A C 1
ATOM 1276 O O . VAL A 1 167 ? 2.877 5.683 3.749 1.00 95.50 167 VAL A O 1
ATOM 1279 N N . VAL A 1 168 ? 2.167 4.417 5.452 1.00 97.12 168 VAL A N 1
ATOM 1280 C CA . VAL A 1 168 ? 2.500 3.146 4.798 1.00 97.12 168 VAL A CA 1
ATOM 1281 C C . VAL A 1 168 ? 1.389 2.745 3.842 1.00 97.12 168 VAL A C 1
ATOM 1283 O O . VAL A 1 168 ? 1.666 2.434 2.687 1.00 97.12 168 VAL A O 1
ATOM 1286 N N . SER A 1 169 ? 0.153 2.694 4.346 1.00 97.31 169 SER A N 1
ATOM 1287 C CA . SER A 1 169 ? -1.051 2.362 3.583 1.00 97.31 169 SER A CA 1
ATOM 1288 C C . SER A 1 169 ? -2.302 2.554 4.451 1.00 97.31 169 SER A C 1
ATOM 1290 O O . SER A 1 169 ? -2.221 2.733 5.670 1.00 97.31 169 SER A O 1
ATOM 1292 N N . GLU A 1 170 ? -3.474 2.462 3.840 1.00 97.19 170 GLU A N 1
ATOM 1293 C CA . GLU A 1 170 ? -4.770 2.604 4.492 1.00 97.19 170 GLU A CA 1
ATOM 1294 C C . GLU A 1 170 ? -5.864 1.828 3.759 1.00 97.19 170 GLU A C 1
ATOM 1296 O O . GLU A 1 170 ? -5.691 1.399 2.620 1.00 97.19 170 GLU A O 1
ATOM 1301 N N . GLY A 1 171 ? -6.977 1.571 4.442 1.00 97.56 171 GLY A N 1
ATOM 1302 C CA . GLY A 1 171 ? -8.055 0.736 3.928 1.00 97.56 171 GLY A CA 1
ATOM 1303 C C . GLY A 1 171 ? -9.327 0.830 4.760 1.00 97.56 171 GLY A C 1
ATOM 1304 O O . GLY A 1 171 ? -9.285 1.166 5.944 1.00 97.56 171 GLY A O 1
ATOM 1305 N N . GLY A 1 172 ? -10.453 0.472 4.151 1.00 97.62 172 GLY A N 1
ATOM 1306 C CA . GLY A 1 172 ? -11.761 0.414 4.796 1.00 97.62 172 GLY A CA 1
ATOM 1307 C C . GLY A 1 172 ? -12.466 -0.916 4.546 1.00 97.62 172 GLY A C 1
ATOM 1308 O O . GLY A 1 172 ? -12.196 -1.612 3.568 1.00 97.62 172 GLY A O 1
ATOM 1309 N N . VAL A 1 173 ? -13.380 -1.289 5.439 1.00 98.12 173 VAL A N 1
ATOM 1310 C CA . VAL A 1 173 ? -14.265 -2.445 5.248 1.00 98.12 173 VAL A CA 1
ATOM 1311 C C . VAL A 1 173 ? -15.665 -2.131 5.775 1.00 98.12 173 VAL A C 1
ATOM 1313 O O . VAL A 1 173 ? -15.777 -1.574 6.869 1.00 98.12 173 VAL A O 1
ATOM 1316 N N . PRO A 1 174 ? -16.748 -2.489 5.062 1.00 97.38 174 PRO A N 1
ATOM 1317 C CA . PRO A 1 174 ? -18.086 -2.437 5.637 1.00 97.38 174 PRO A CA 1
ATOM 1318 C C . PRO A 1 174 ? -18.214 -3.443 6.787 1.00 97.38 174 PRO A C 1
ATOM 1320 O O . PRO A 1 174 ? -17.605 -4.517 6.781 1.00 97.38 174 PRO A O 1
ATOM 1323 N N . THR A 1 175 ? -19.032 -3.118 7.783 1.00 95.50 175 THR A N 1
ATOM 1324 C CA . THR A 1 175 ? -19.251 -3.971 8.952 1.00 95.50 175 THR A CA 1
ATOM 1325 C C . THR A 1 175 ? -20.731 -4.227 9.194 1.00 95.50 175 THR A C 1
ATOM 1327 O O . THR A 1 175 ? -21.549 -3.316 9.166 1.00 95.50 175 THR A O 1
ATOM 1330 N N . SER A 1 176 ? -21.062 -5.478 9.524 1.00 94.00 176 SER A N 1
ATOM 1331 C CA . SER A 1 176 ? -22.373 -5.875 10.050 1.00 94.00 176 SER A CA 1
ATOM 1332 C C . SER A 1 176 ? -22.185 -6.511 11.427 1.00 94.00 176 SER A C 1
ATOM 1334 O O . SER A 1 176 ? -21.782 -7.677 11.571 1.00 94.00 176 SER A O 1
ATOM 1336 N N . LEU A 1 177 ? -22.388 -5.688 12.455 1.00 94.88 177 LEU A N 1
ATOM 1337 C CA . LEU A 1 177 ? -21.998 -5.967 13.834 1.00 94.88 177 LEU A CA 1
ATOM 1338 C C . LEU A 1 177 ? -23.195 -6.314 14.720 1.00 94.88 177 LEU A C 1
ATOM 1340 O O . LEU A 1 177 ? -24.312 -5.859 14.509 1.00 94.88 177 LEU A O 1
ATOM 1344 N N . THR A 1 178 ? -22.915 -7.125 15.738 1.00 94.81 178 THR A N 1
ATOM 1345 C CA . THR A 1 178 ? -23.827 -7.437 16.847 1.00 94.81 178 THR A CA 1
ATOM 1346 C C . THR A 1 178 ? -23.029 -7.414 18.155 1.00 94.81 178 THR A C 1
ATOM 1348 O O . THR A 1 178 ? -21.810 -7.195 18.137 1.00 94.81 178 THR A O 1
ATOM 1351 N N . ALA A 1 179 ? -23.675 -7.703 19.288 1.00 95.19 179 ALA A N 1
ATOM 1352 C CA . ALA A 1 179 ? -22.984 -7.894 20.566 1.00 95.19 179 ALA A CA 1
ATOM 1353 C C . ALA A 1 179 ? -21.905 -8.996 20.503 1.00 95.19 179 ALA A C 1
ATOM 1355 O O . ALA A 1 179 ? -20.891 -8.909 21.196 1.00 95.19 179 ALA A O 1
ATOM 1356 N N . ARG A 1 180 ? -22.087 -10.017 19.650 1.00 96.50 180 ARG A N 1
ATOM 1357 C CA . ARG A 1 180 ? -21.111 -11.098 19.457 1.00 96.50 180 ARG A CA 1
ATOM 1358 C C . ARG A 1 180 ? -19.949 -10.618 18.572 1.00 96.50 180 ARG A C 1
ATOM 1360 O O . ARG A 1 180 ? -20.199 -10.218 17.431 1.00 96.50 180 ARG A O 1
ATOM 1367 N N . PRO A 1 181 ? -18.686 -10.678 19.044 1.00 96.50 181 PRO A N 1
ATOM 1368 C CA . PRO A 1 181 ? -17.543 -10.232 18.253 1.00 96.50 181 PRO A CA 1
ATOM 1369 C C . PRO A 1 181 ? -17.301 -11.078 16.999 1.00 96.50 181 PRO A C 1
ATOM 1371 O O . PRO A 1 181 ? -17.145 -12.296 17.091 1.00 96.50 181 PRO A O 1
ATOM 1374 N N . LYS A 1 182 ? -17.168 -10.415 15.848 1.00 97.50 182 LYS A N 1
ATOM 1375 C CA . LYS A 1 182 ? -16.819 -11.008 14.547 1.00 97.50 182 LYS A CA 1
ATOM 1376 C C . LYS A 1 182 ? -15.437 -10.544 14.094 1.00 97.50 182 LYS A C 1
ATOM 1378 O O . LYS A 1 182 ? -14.947 -9.522 14.567 1.00 97.50 182 LYS A O 1
ATOM 1383 N N . VAL A 1 183 ? -14.807 -11.299 13.198 1.00 98.12 183 VAL A N 1
ATOM 1384 C CA . VAL A 1 183 ? -13.531 -10.920 12.575 1.00 98.12 183 VAL A CA 1
ATOM 1385 C C . VAL A 1 183 ? -13.809 -10.263 11.228 1.00 98.12 183 VAL A C 1
ATOM 1387 O O . VAL A 1 183 ? -14.541 -10.816 10.414 1.00 98.12 183 VAL A O 1
ATOM 1390 N N . PHE A 1 184 ? -13.200 -9.106 10.998 1.00 98.31 184 PHE A N 1
ATOM 1391 C CA . PHE A 1 184 ? -13.225 -8.373 9.735 1.00 98.31 184 PHE A CA 1
ATOM 1392 C C . PHE A 1 184 ? -11.810 -8.298 9.178 1.00 98.31 184 PHE A C 1
ATOM 1394 O O . PHE A 1 184 ? -10.860 -8.145 9.943 1.00 98.31 184 PHE A O 1
ATOM 1401 N N . THR A 1 185 ? -11.669 -8.399 7.859 1.00 98.62 185 THR A N 1
ATOM 1402 C CA . THR A 1 185 ? -10.386 -8.188 7.181 1.00 98.62 185 THR A CA 1
ATOM 1403 C C . THR A 1 185 ? -10.456 -6.890 6.400 1.00 98.62 185 THR A C 1
ATOM 1405 O O . THR A 1 185 ? -11.209 -6.797 5.436 1.00 98.62 185 THR A O 1
ATOM 1408 N N . ILE A 1 186 ? -9.654 -5.914 6.802 1.00 98.62 186 ILE A N 1
ATOM 1409 C CA . ILE A 1 186 ? -9.409 -4.700 6.032 1.00 98.62 186 ILE A CA 1
ATOM 1410 C C . ILE A 1 186 ? -8.217 -4.991 5.124 1.00 98.62 186 ILE A C 1
ATOM 1412 O O . ILE A 1 186 ? -7.159 -5.415 5.597 1.00 98.62 186 ILE A O 1
ATOM 1416 N N . ARG A 1 187 ? -8.388 -4.809 3.816 1.00 97.69 187 ARG A N 1
ATOM 1417 C CA . ARG 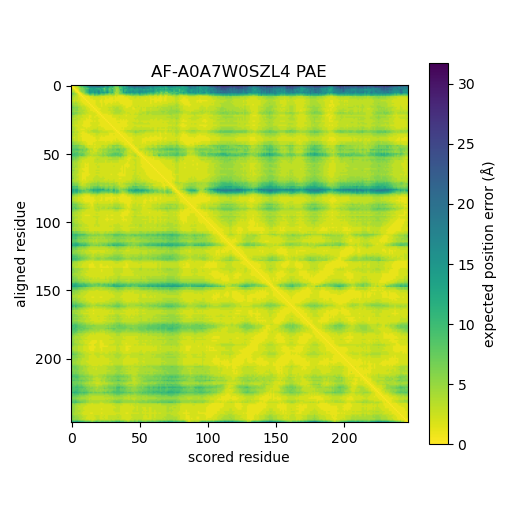A 1 187 ? -7.280 -4.823 2.858 1.00 97.69 187 ARG A CA 1
ATOM 1418 C C . ARG A 1 187 ? -6.816 -3.384 2.700 1.00 97.69 187 ARG A C 1
ATOM 1420 O O . ARG A 1 187 ? -7.607 -2.555 2.263 1.00 97.69 187 ARG A O 1
ATOM 1427 N N . LEU A 1 188 ? -5.589 -3.085 3.120 1.00 98.31 188 LEU A N 1
ATOM 1428 C CA . LEU A 1 188 ? -5.008 -1.774 2.842 1.00 98.31 188 LEU A CA 1
ATOM 1429 C C . LEU A 1 188 ? -4.585 -1.707 1.366 1.00 98.31 188 LEU A C 1
ATOM 1431 O O . LEU A 1 188 ? -4.387 -2.753 0.742 1.00 98.31 188 LEU A O 1
ATOM 1435 N N . ILE A 1 189 ? -4.441 -0.502 0.819 1.00 97.12 189 ILE A N 1
ATOM 1436 C CA . ILE A 1 189 ? -3.983 -0.287 -0.560 1.00 97.12 189 ILE A CA 1
ATOM 1437 C C . ILE A 1 189 ? -2.634 -0.988 -0.782 1.00 97.12 189 ILE A C 1
ATOM 1439 O O . ILE A 1 189 ? -1.747 -0.969 0.082 1.00 97.12 189 ILE A O 1
ATOM 1443 N N . SER A 1 190 ? -2.479 -1.635 -1.937 1.00 97.75 190 SER A N 1
ATOM 1444 C CA . SER A 1 190 ? -1.218 -2.263 -2.314 1.00 97.75 190 SER A CA 1
ATOM 1445 C C . SER A 1 190 ? -0.185 -1.198 -2.665 1.00 97.75 190 SER A C 1
ATOM 1447 O O . SER A 1 190 ? -0.417 -0.436 -3.596 1.00 97.75 190 SER A O 1
ATOM 1449 N N . GLN A 1 191 ? 0.939 -1.153 -1.943 1.00 97.00 191 GLN A N 1
ATOM 1450 C CA . GLN A 1 191 ? 1.987 -0.133 -2.113 1.00 97.00 191 GLN A CA 1
ATOM 1451 C C . GLN A 1 191 ? 3.401 -0.717 -1.973 1.00 97.00 191 GLN A C 1
ATOM 1453 O O . GLN A 1 191 ? 3.593 -1.801 -1.402 1.00 97.00 191 GLN A O 1
ATOM 1458 N N . VAL A 1 192 ? 4.392 0.033 -2.462 1.00 97.81 192 VAL A N 1
ATOM 1459 C CA . VAL A 1 192 ? 5.824 -0.131 -2.189 1.00 97.81 192 VAL A CA 1
ATOM 1460 C C . VAL A 1 192 ? 6.328 1.021 -1.325 1.00 97.81 192 VAL A C 1
ATOM 1462 O O . VAL A 1 192 ? 6.753 2.066 -1.815 1.00 97.81 192 VAL A O 1
ATOM 1465 N N . THR A 1 193 ? 6.306 0.808 -0.015 1.00 97.50 193 THR A N 1
ATOM 1466 C CA . THR A 1 193 ? 6.659 1.821 0.978 1.00 97.50 193 THR A CA 1
ATOM 1467 C C . THR A 1 193 ? 7.818 1.327 1.827 1.00 97.50 193 THR A C 1
ATOM 1469 O O . THR A 1 193 ? 7.737 0.267 2.459 1.00 97.50 193 THR A O 1
ATOM 1472 N N . ARG A 1 194 ? 8.903 2.102 1.868 1.00 97.56 194 ARG A N 1
ATOM 1473 C CA . ARG A 1 194 ? 10.029 1.857 2.767 1.00 97.56 194 ARG A CA 1
ATOM 1474 C C . ARG A 1 194 ? 9.619 2.148 4.210 1.00 97.56 194 ARG A C 1
ATOM 1476 O O . ARG A 1 194 ? 9.020 3.172 4.521 1.00 97.56 194 ARG A O 1
ATOM 1483 N N . ILE A 1 195 ? 9.987 1.246 5.108 1.00 97.94 195 ILE A N 1
ATOM 1484 C CA . ILE A 1 195 ? 9.824 1.364 6.555 1.00 97.94 195 ILE A CA 1
ATOM 1485 C C . ILE A 1 195 ? 11.217 1.202 7.169 1.00 97.94 195 ILE A C 1
ATOM 1487 O O . ILE A 1 195 ? 11.696 0.069 7.291 1.00 97.94 195 ILE A O 1
ATOM 1491 N N . PRO A 1 196 ? 11.884 2.307 7.554 1.00 97.81 196 PRO A N 1
ATOM 1492 C CA . PRO A 1 196 ? 13.224 2.258 8.124 1.00 97.81 196 PRO A CA 1
ATOM 1493 C C . PRO A 1 196 ? 13.316 1.342 9.347 1.00 97.81 196 PRO A C 1
ATOM 1495 O O . PRO A 1 196 ? 12.374 1.240 10.143 1.00 97.81 196 PRO A O 1
ATOM 1498 N N . ALA A 1 197 ? 14.474 0.708 9.524 1.00 97.69 197 ALA A N 1
ATOM 1499 C CA . ALA A 1 197 ? 14.751 -0.115 10.695 1.00 97.69 197 ALA A CA 1
ATOM 1500 C C . ALA A 1 197 ? 14.574 0.686 11.998 1.00 97.69 197 ALA A C 1
ATOM 1502 O O . ALA A 1 197 ? 14.899 1.869 12.074 1.00 97.69 197 ALA A O 1
ATOM 1503 N N . GLY A 1 198 ? 14.033 0.041 13.029 1.00 97.69 198 GLY A N 1
ATOM 1504 C CA . GLY A 1 198 ? 13.754 0.674 14.320 1.00 97.69 198 GLY A CA 1
ATOM 1505 C C . GLY A 1 198 ? 12.464 1.499 14.357 1.00 97.69 198 GLY A C 1
ATOM 1506 O O . GLY A 1 198 ? 12.083 1.962 15.434 1.00 97.69 198 GLY A O 1
ATOM 1507 N N . SER A 1 199 ? 11.755 1.643 13.232 1.00 98.44 199 SER A N 1
ATOM 1508 C CA . SER A 1 199 ? 10.474 2.350 13.198 1.00 98.44 199 SER A CA 1
ATOM 1509 C C . SER A 1 199 ? 9.426 1.693 14.101 1.00 98.44 199 SER A C 1
ATOM 1511 O O . SER A 1 199 ? 9.384 0.470 14.296 1.00 98.44 199 SER A O 1
ATOM 1513 N N . ARG A 1 200 ? 8.519 2.520 14.624 1.00 98.38 200 ARG A N 1
ATOM 1514 C CA . ARG A 1 200 ? 7.313 2.088 15.327 1.00 98.38 200 ARG A CA 1
ATOM 1515 C C . ARG A 1 200 ? 6.127 2.154 14.377 1.00 98.38 200 ARG A C 1
ATOM 1517 O O . ARG A 1 200 ? 5.721 3.236 13.966 1.00 98.38 200 ARG A O 1
ATOM 1524 N N . LEU A 1 201 ? 5.546 1.002 14.076 1.00 98.56 201 LEU A N 1
ATOM 1525 C CA . LEU A 1 201 ? 4.268 0.927 13.384 1.00 98.56 201 LEU A CA 1
ATOM 1526 C C . LEU A 1 201 ? 3.172 1.452 14.307 1.00 98.56 201 LEU A C 1
ATOM 1528 O O . LEU A 1 201 ? 3.085 1.030 15.464 1.00 98.56 201 LEU A O 1
ATOM 1532 N N . GLU A 1 202 ? 2.326 2.333 13.790 1.00 98.56 202 GLU A N 1
ATOM 1533 C CA . GLU A 1 202 ? 1.105 2.788 14.443 1.00 98.56 202 GLU A CA 1
ATOM 1534 C C . GLU A 1 202 ? -0.080 2.512 13.517 1.00 98.56 202 GLU A C 1
ATOM 1536 O O . GLU A 1 202 ? -0.210 3.091 12.442 1.00 98.56 202 GLU A O 1
ATOM 1541 N N . LEU A 1 203 ? -0.941 1.592 13.943 1.00 98.75 203 LEU A N 1
ATOM 1542 C CA . LEU A 1 203 ? -2.176 1.246 13.259 1.00 98.75 203 LEU A CA 1
ATOM 1543 C C . LEU A 1 203 ? -3.331 1.964 13.953 1.00 98.75 203 LEU A C 1
ATOM 1545 O O . LEU A 1 203 ? -3.710 1.600 15.072 1.00 98.75 203 LEU A O 1
ATOM 1549 N N . THR A 1 204 ? -3.882 2.973 13.290 1.00 98.75 204 THR A N 1
ATOM 1550 C CA . THR A 1 204 ? -5.088 3.672 13.737 1.00 98.75 204 THR A CA 1
ATOM 1551 C C . THR A 1 204 ? -6.313 2.949 13.202 1.00 98.75 204 THR A C 1
ATOM 1553 O O . THR A 1 204 ? -6.401 2.707 12.005 1.00 98.75 204 THR A O 1
ATOM 1556 N N . LEU A 1 205 ? -7.258 2.623 14.082 1.00 98.62 205 LEU A N 1
ATOM 1557 C CA . LEU A 1 205 ? -8.575 2.100 13.733 1.00 98.62 205 LEU A CA 1
ATOM 1558 C C . LEU A 1 205 ? -9.639 3.115 14.154 1.00 98.62 205 LEU A C 1
ATOM 1560 O O . LEU A 1 205 ? -9.652 3.547 15.312 1.00 98.62 205 LEU A O 1
ATOM 1564 N N . ALA A 1 206 ? -10.502 3.501 13.220 1.00 98.12 206 ALA A N 1
ATOM 1565 C CA . ALA A 1 206 ? -11.515 4.537 13.413 1.00 98.12 206 ALA A CA 1
ATOM 1566 C C . ALA A 1 206 ? -12.659 4.406 12.390 1.00 98.12 206 ALA A C 1
ATOM 1568 O O . ALA A 1 206 ? -12.676 3.479 11.579 1.00 98.12 206 ALA A O 1
ATOM 1569 N N . GLY A 1 207 ? -13.628 5.323 12.451 1.00 97.00 207 GLY A N 1
ATOM 1570 C CA . GLY A 1 207 ? -14.664 5.464 11.421 1.00 97.00 207 GLY A CA 1
ATOM 1571 C C . GLY A 1 207 ? -14.137 6.131 10.151 1.00 97.00 207 GLY A C 1
ATOM 1572 O O . GLY A 1 207 ? -14.465 5.711 9.055 1.00 97.00 207 GLY A O 1
ATOM 1573 N N . THR A 1 208 ? -13.249 7.115 10.295 1.00 96.69 208 THR A N 1
ATOM 1574 C CA . THR A 1 208 ? -12.695 7.891 9.180 1.00 96.69 208 THR A CA 1
ATOM 1575 C C . THR A 1 208 ? -11.171 7.899 9.210 1.00 96.69 208 THR A C 1
ATOM 1577 O O . THR A 1 208 ? -10.553 7.727 10.267 1.00 96.69 208 THR A O 1
ATOM 1580 N N . SER A 1 209 ? -10.548 8.145 8.059 1.00 95.44 209 SER A N 1
ATOM 1581 C CA . SER A 1 209 ? -9.096 8.344 7.962 1.00 95.44 209 SER A CA 1
ATOM 1582 C C . SER A 1 209 ? -8.657 9.655 8.629 1.00 95.44 209 SER A C 1
ATOM 1584 O O . SER A 1 209 ? -7.590 9.713 9.245 1.00 95.44 209 SER A O 1
ATOM 1586 N N . THR A 1 210 ? -9.535 10.664 8.645 1.00 95.19 210 THR A N 1
ATOM 1587 C CA . THR A 1 210 ? -9.302 11.960 9.308 1.00 95.19 210 THR A CA 1
ATOM 1588 C C . THR A 1 210 ? -9.072 11.854 10.814 1.00 95.19 210 THR A C 1
ATOM 1590 O O . THR A 1 210 ? -8.431 12.717 11.413 1.00 95.19 210 THR A O 1
ATOM 1593 N N . ALA A 1 211 ? -9.535 10.771 11.447 1.00 95.31 211 ALA A N 1
ATOM 1594 C CA . ALA A 1 211 ? -9.243 10.508 12.849 1.00 95.31 211 ALA A CA 1
ATOM 1595 C C . ALA A 1 211 ? -7.743 10.250 13.087 1.00 95.31 211 ALA A C 1
ATOM 1597 O O . ALA A 1 211 ? -7.239 10.542 14.175 1.00 95.31 211 ALA A O 1
ATOM 1598 N N . GLN A 1 212 ? -7.005 9.713 12.107 1.00 96.12 212 GLN A N 1
ATOM 1599 C CA . GLN A 1 212 ? -5.547 9.595 12.192 1.00 96.12 212 GLN A CA 1
ATOM 1600 C C . GLN A 1 212 ? -4.883 10.964 12.002 1.00 96.12 212 GLN A C 1
ATOM 1602 O O . GLN A 1 212 ? -4.139 11.378 12.893 1.00 96.12 212 GLN A O 1
ATOM 1607 N N . ASN A 1 213 ? -5.206 11.657 10.909 1.00 92.94 213 ASN A N 1
ATOM 1608 C CA . ASN A 1 213 ? -4.702 12.983 10.552 1.00 92.94 213 ASN A CA 1
ATOM 1609 C C . ASN A 1 213 ? -5.807 13.764 9.811 1.00 92.94 213 ASN A C 1
ATOM 1611 O O . ASN A 1 213 ? -6.312 13.239 8.822 1.00 92.94 213 ASN A O 1
ATOM 1615 N N . PRO A 1 214 ? -6.169 15.000 10.213 1.00 93.00 214 PRO A N 1
ATOM 1616 C CA . PRO A 1 214 ? -7.217 15.786 9.549 1.00 93.00 214 PRO A CA 1
ATOM 1617 C C . PRO A 1 214 ? -7.019 16.000 8.041 1.00 93.00 214 PRO A C 1
ATOM 1619 O O . PRO A 1 214 ? -8.002 16.147 7.323 1.00 93.00 214 PRO A O 1
ATOM 1622 N N . GLY A 1 215 ? -5.771 15.999 7.559 1.00 90.06 215 GLY A N 1
ATOM 1623 C CA . GLY A 1 215 ? -5.442 16.108 6.135 1.00 90.06 215 GLY A CA 1
ATOM 1624 C C . GLY A 1 215 ? -5.588 14.802 5.347 1.00 90.06 215 GLY A C 1
ATOM 1625 O O . GLY A 1 215 ? -5.430 14.809 4.130 1.00 90.06 215 GLY A O 1
ATOM 1626 N N . ASN A 1 216 ? -5.885 13.679 6.007 1.00 91.12 216 ASN A N 1
ATOM 1627 C CA . ASN A 1 216 ? -6.104 12.401 5.342 1.00 91.12 216 ASN A CA 1
ATOM 1628 C C . ASN A 1 216 ? -7.573 12.262 4.914 1.00 91.12 216 ASN A C 1
ATOM 1630 O O . ASN A 1 216 ? -8.434 11.849 5.696 1.00 91.12 216 ASN A O 1
ATOM 1634 N N . LEU A 1 217 ? -7.837 12.577 3.647 1.00 90.56 217 LEU A N 1
ATOM 1635 C CA . LEU A 1 217 ? -9.180 12.688 3.078 1.00 90.56 217 LEU A CA 1
ATOM 1636 C C . LEU A 1 217 ? -9.683 11.422 2.361 1.00 90.56 217 LEU A C 1
ATOM 1638 O O . LEU A 1 217 ? -10.669 11.498 1.633 1.00 90.56 217 LEU A O 1
ATOM 1642 N N . LEU A 1 218 ? -9.043 10.262 2.551 1.00 91.25 218 LEU A N 1
ATOM 1643 C CA . LEU A 1 218 ? -9.382 9.062 1.779 1.00 91.25 218 LEU A CA 1
ATOM 1644 C C . LEU A 1 218 ? -10.715 8.407 2.194 1.00 91.25 218 LEU A C 1
ATOM 1646 O O . LEU A 1 218 ? -11.509 8.017 1.341 1.00 91.25 218 LEU A O 1
ATOM 1650 N N . TYR A 1 219 ? -10.987 8.289 3.497 1.00 92.69 219 TYR A N 1
ATOM 1651 C CA . TYR A 1 219 ? -12.212 7.683 4.030 1.00 92.69 219 TYR A CA 1
ATOM 1652 C C . TYR A 1 219 ? -12.980 8.679 4.901 1.00 92.69 219 TYR A C 1
ATOM 1654 O O . TYR A 1 219 ? -12.656 8.879 6.074 1.00 92.69 219 TYR A O 1
ATOM 1662 N N . LEU A 1 220 ? -14.030 9.274 4.327 1.00 94.19 220 LEU A N 1
ATOM 1663 C CA . LEU A 1 220 ? -14.784 10.388 4.922 1.00 94.19 220 LEU A CA 1
ATOM 1664 C C . LEU A 1 220 ? -16.225 10.049 5.321 1.00 94.19 220 LEU A C 1
ATOM 1666 O O . LEU A 1 220 ? -16.953 10.925 5.784 1.00 94.19 220 LEU A O 1
ATOM 1670 N N . VAL A 1 221 ? -16.657 8.798 5.142 1.00 93.31 221 VAL A N 1
ATOM 1671 C CA . VAL A 1 221 ? -18.031 8.394 5.466 1.00 93.31 221 VAL A CA 1
ATOM 1672 C C . VAL A 1 221 ? -18.276 8.596 6.968 1.00 93.31 221 VAL A C 1
ATOM 1674 O O . VAL A 1 221 ? -17.571 8.007 7.786 1.00 93.31 221 VAL A O 1
ATOM 1677 N N . PRO A 1 222 ? -19.257 9.421 7.372 1.00 89.69 222 PRO A N 1
ATOM 1678 C CA . PRO A 1 222 ? -19.480 9.703 8.780 1.00 89.69 222 PRO A CA 1
ATOM 1679 C C . PRO A 1 222 ? -20.056 8.487 9.513 1.00 89.69 222 PRO A C 1
ATOM 1681 O O . PRO A 1 222 ? -20.794 7.670 8.957 1.00 89.69 222 PRO A O 1
ATOM 1684 N N . VAL A 1 223 ? -19.765 8.408 10.810 1.00 92.56 223 VAL A N 1
ATOM 1685 C CA . VAL A 1 223 ? -20.347 7.420 11.723 1.00 92.56 223 VAL A CA 1
ATOM 1686 C C . VAL A 1 223 ? -21.460 8.086 12.545 1.00 92.56 223 VAL A C 1
ATOM 1688 O O . VAL A 1 223 ? -21.253 9.192 13.051 1.00 92.56 223 VAL A O 1
ATOM 1691 N N . PRO A 1 224 ? -22.633 7.446 12.740 1.00 92.50 224 PRO A N 1
ATOM 1692 C CA . PRO A 1 224 ? -23.697 8.010 13.571 1.00 92.50 224 PRO A CA 1
ATOM 1693 C C . PRO A 1 224 ? -23.205 8.340 14.987 1.00 92.50 224 PRO A C 1
ATOM 1695 O O . PRO A 1 224 ? -22.557 7.512 15.621 1.00 92.50 224 PRO A O 1
ATOM 1698 N N . GLN A 1 225 ? -23.563 9.507 15.535 1.00 92.69 225 GLN A N 1
ATOM 1699 C CA . GLN A 1 225 ? -23.020 9.998 16.818 1.00 92.69 225 GLN A CA 1
ATOM 1700 C C . GLN A 1 225 ? -23.194 9.023 17.998 1.00 92.69 225 GLN A C 1
ATOM 1702 O O . GLN A 1 225 ? -22.315 8.902 18.859 1.00 92.69 225 GLN A O 1
ATOM 1707 N N . ARG A 1 226 ? -24.314 8.289 18.024 1.00 94.19 226 ARG A N 1
ATOM 1708 C CA . ARG A 1 226 ? -24.618 7.273 19.046 1.00 94.19 226 ARG A CA 1
ATOM 1709 C C . ARG A 1 226 ? -23.902 5.936 18.834 1.00 94.19 226 ARG A C 1
ATOM 1711 O O . ARG A 1 226 ? -23.903 5.102 19.736 1.00 94.19 226 ARG A O 1
ATOM 1718 N N . ALA A 1 227 ? -23.311 5.708 17.661 1.00 95.25 227 ALA A N 1
ATOM 1719 C CA . ALA A 1 227 ? -22.646 4.454 17.354 1.00 95.25 227 ALA A CA 1
ATOM 1720 C C . ALA A 1 227 ? -21.370 4.299 18.189 1.00 95.25 227 ALA A C 1
ATOM 1722 O O . ALA A 1 227 ? -20.623 5.245 18.460 1.00 95.25 227 ALA A O 1
ATOM 1723 N N . ARG A 1 228 ? -21.141 3.069 18.630 1.00 96.81 228 ARG A N 1
ATOM 1724 C CA . ARG A 1 228 ? -20.014 2.624 19.442 1.00 96.81 228 ARG A CA 1
ATOM 1725 C C . ARG A 1 228 ? -19.566 1.273 18.921 1.00 96.81 228 ARG A C 1
ATOM 1727 O O . ARG A 1 228 ? -20.399 0.394 18.711 1.00 96.81 228 ARG A O 1
ATOM 1734 N N . ILE A 1 229 ? -18.268 1.081 18.758 1.00 97.94 229 ILE A N 1
ATOM 1735 C CA . ILE A 1 229 ? -17.682 -0.215 18.406 1.00 97.94 229 ILE A CA 1
ATOM 1736 C C . ILE A 1 229 ? -16.649 -0.595 19.455 1.00 97.94 229 ILE A C 1
ATOM 1738 O O . ILE A 1 229 ? -15.895 0.247 19.927 1.00 97.94 229 ILE A O 1
ATOM 1742 N N . THR A 1 230 ? -16.601 -1.865 19.837 1.00 98.44 230 THR A N 1
ATOM 1743 C CA . THR A 1 230 ? -15.490 -2.407 20.617 1.00 98.44 230 THR A CA 1
ATOM 1744 C C . THR A 1 230 ? -14.558 -3.136 19.673 1.00 98.44 230 THR A C 1
ATOM 1746 O O . THR A 1 230 ? -14.936 -4.151 19.090 1.00 98.44 230 THR A O 1
ATOM 1749 N N . VAL A 1 231 ? -13.334 -2.634 19.557 1.00 98.06 231 VAL A N 1
ATOM 1750 C CA . VAL A 1 231 ? -12.243 -3.278 18.829 1.00 98.06 231 VAL A CA 1
ATOM 1751 C C . VAL A 1 231 ? -11.408 -4.084 19.812 1.00 98.06 231 VAL A C 1
ATOM 1753 O O . VAL A 1 231 ? -10.998 -3.576 20.854 1.00 98.06 231 VAL A O 1
ATOM 1756 N N . ARG A 1 232 ? -11.157 -5.348 19.479 1.00 97.62 232 ARG A N 1
ATOM 1757 C CA . ARG A 1 232 ? -10.393 -6.303 20.288 1.00 97.62 232 ARG A CA 1
ATOM 1758 C C . ARG A 1 232 ? -9.054 -6.600 19.612 1.00 97.62 232 ARG A C 1
ATOM 1760 O O . ARG A 1 232 ? -8.425 -5.697 19.070 1.00 97.62 232 ARG A O 1
ATOM 1767 N N . ASN A 1 233 ? -8.619 -7.858 19.664 1.00 95.94 233 ASN A N 1
ATOM 1768 C CA . ASN A 1 233 ? -7.376 -8.316 19.060 1.00 95.94 233 ASN A CA 1
ATOM 1769 C C . ASN A 1 233 ? -7.314 -7.953 17.576 1.00 95.94 233 ASN A C 1
ATOM 1771 O O . ASN A 1 233 ? -8.284 -8.153 16.834 1.00 95.94 233 ASN A O 1
ATOM 1775 N N . VAL A 1 234 ? -6.146 -7.463 17.176 1.00 98.44 234 VAL A N 1
ATOM 1776 C CA . VAL A 1 234 ? -5.827 -7.108 15.801 1.00 98.44 234 VAL A CA 1
ATOM 1777 C C . VAL A 1 234 ? -4.599 -7.896 15.356 1.00 98.44 234 VAL A C 1
ATOM 1779 O O . VAL A 1 234 ? -3.634 -8.030 16.110 1.00 98.44 234 VAL A O 1
ATOM 1782 N N . THR A 1 235 ? -4.624 -8.394 14.127 1.00 98.69 235 THR A N 1
ATOM 1783 C CA . THR A 1 235 ? -3.462 -8.980 13.458 1.00 98.69 235 THR A CA 1
ATOM 1784 C C . THR A 1 235 ? -3.161 -8.156 12.219 1.00 98.69 235 THR A C 1
ATOM 1786 O O . THR A 1 235 ? -4.001 -8.046 11.329 1.00 98.69 235 THR A O 1
ATOM 1789 N N . LEU A 1 236 ? -1.964 -7.582 12.164 1.00 98.75 236 LEU A N 1
ATOM 1790 C CA . LEU A 1 236 ? -1.439 -6.890 10.990 1.00 98.75 236 LEU A CA 1
ATOM 1791 C C . LEU A 1 236 ? -0.440 -7.814 10.297 1.00 98.75 236 LEU A C 1
ATOM 1793 O O . LEU A 1 236 ? 0.445 -8.363 10.953 1.00 98.75 236 LEU A O 1
ATOM 1797 N N . VAL A 1 237 ? -0.553 -7.960 8.980 1.00 98.69 237 VAL A N 1
ATOM 1798 C CA . VAL A 1 237 ? 0.473 -8.620 8.169 1.00 98.69 237 VAL A CA 1
ATOM 1799 C C . VAL A 1 237 ? 1.043 -7.614 7.184 1.00 98.69 237 VAL A C 1
ATOM 1801 O O . VAL A 1 237 ? 0.296 -7.027 6.411 1.00 98.69 237 VAL A O 1
ATOM 1804 N N . ILE A 1 238 ? 2.362 -7.451 7.179 1.00 98.50 238 ILE A N 1
ATOM 1805 C CA . ILE A 1 238 ? 3.070 -6.654 6.179 1.00 98.50 238 ILE A CA 1
ATOM 1806 C C . ILE A 1 238 ? 3.681 -7.613 5.148 1.00 98.50 238 ILE A C 1
ATOM 1808 O O . ILE A 1 238 ? 4.568 -8.390 5.512 1.00 98.50 238 ILE A O 1
ATOM 1812 N N . PRO A 1 239 ? 3.212 -7.611 3.886 1.00 98.38 239 PRO A N 1
ATOM 1813 C CA . PRO A 1 239 ? 3.946 -8.213 2.783 1.00 98.38 239 PRO A CA 1
ATOM 1814 C C . PRO A 1 239 ? 5.100 -7.280 2.410 1.00 98.38 239 PRO A C 1
ATOM 1816 O O . PRO A 1 239 ? 4.868 -6.129 2.042 1.00 98.38 239 PRO A O 1
ATOM 1819 N N . ALA A 1 240 ? 6.333 -7.756 2.537 1.00 98.44 240 ALA A N 1
ATOM 1820 C CA . ALA A 1 240 ? 7.527 -6.980 2.226 1.00 98.44 240 ALA A CA 1
ATOM 1821 C C . ALA A 1 240 ? 8.414 -7.716 1.225 1.00 98.44 240 ALA A C 1
ATOM 1823 O O . ALA A 1 240 ? 8.402 -8.947 1.169 1.00 98.44 240 ALA A O 1
ATOM 1824 N N . LEU A 1 241 ? 9.192 -6.969 0.447 1.00 98.56 241 LEU A N 1
ATOM 1825 C CA . LEU A 1 241 ? 10.243 -7.519 -0.401 1.00 98.56 241 LEU A CA 1
ATOM 1826 C C . LEU A 1 241 ? 11.214 -8.351 0.439 1.00 98.56 241 LEU A C 1
ATOM 1828 O O . LEU A 1 241 ? 11.652 -7.906 1.499 1.00 98.56 241 LEU A O 1
ATOM 1832 N N . ARG A 1 242 ? 11.612 -9.528 -0.065 1.00 98.00 242 ARG A N 1
ATOM 1833 C CA . ARG A 1 242 ? 12.695 -10.314 0.563 1.00 98.00 242 ARG A CA 1
ATOM 1834 C C . ARG A 1 242 ? 14.020 -9.557 0.575 1.00 98.00 242 ARG A C 1
ATOM 1836 O O . ARG A 1 242 ? 14.834 -9.739 1.472 1.00 98.00 242 ARG A O 1
ATOM 1843 N N . THR A 1 243 ? 14.234 -8.713 -0.428 1.00 97.12 243 THR A N 1
ATOM 1844 C CA . THR A 1 243 ? 15.398 -7.836 -0.518 1.00 97.12 243 THR A CA 1
ATOM 1845 C C . THR A 1 243 ? 14.913 -6.441 -0.890 1.00 97.12 243 THR A C 1
ATOM 1847 O O . THR A 1 243 ? 14.529 -6.240 -2.046 1.00 97.12 243 THR A O 1
ATOM 1850 N N . PRO A 1 244 ? 14.932 -5.477 0.046 1.00 97.19 244 PRO A N 1
ATOM 1851 C CA . PRO A 1 244 ? 14.610 -4.089 -0.259 1.00 97.19 244 PRO A CA 1
ATOM 1852 C C . PRO A 1 244 ? 15.432 -3.547 -1.438 1.00 97.19 244 PRO A C 1
ATOM 1854 O O . PRO A 1 244 ? 16.583 -3.946 -1.677 1.00 97.19 244 PRO A O 1
ATOM 1857 N N . VAL A 1 245 ? 14.808 -2.678 -2.220 1.00 97.31 245 VAL A N 1
ATOM 1858 C CA . VAL A 1 245 ? 15.453 -1.840 -3.232 1.00 97.31 245 VAL A CA 1
ATOM 1859 C C . VAL A 1 245 ? 15.913 -0.535 -2.586 1.00 97.31 245 VAL A C 1
ATOM 1861 O O . VAL A 1 245 ? 17.044 -0.117 -2.828 1.00 97.31 245 VAL A O 1
ATOM 1864 N N . SER A 1 246 ? 15.082 0.054 -1.721 1.00 95.75 246 SER A N 1
ATOM 1865 C CA . SER A 1 246 ? 15.447 1.259 -0.968 1.00 95.75 246 SER A CA 1
ATOM 1866 C C . SER A 1 246 ? 16.432 0.946 0.167 1.00 95.75 246 SER A C 1
ATOM 1868 O O . SER A 1 246 ? 16.425 -0.162 0.710 1.00 95.75 246 SER A O 1
ATOM 1870 N N . ARG A 1 247 ? 17.282 1.920 0.525 1.00 86.62 247 ARG A N 1
ATOM 1871 C CA . ARG A 1 247 ? 18.338 1.793 1.547 1.00 86.62 247 ARG A CA 1
ATOM 1872 C C . ARG A 1 247 ? 18.058 2.678 2.744 1.00 86.62 247 ARG A C 1
ATOM 1874 O O . ARG A 1 247 ? 17.896 3.895 2.551 1.00 86.62 247 ARG A O 1
#

Foldseek 3Di:
DQQQVQPDQDEFEEEQDAQVAFPCVSQVSLVSHPHHYAYEYAQAYDPVGHPPHLQVVVVVVVVVVSCCCRPVNDDDDPPFARYWYAANNNPFIDGHVHPFDWDKDKDKFFDKDKAFQLGKDKTKDWAQAKFWFAFWKKKKWWKAWAQCWFKKKKWKWWQDPVRDIDGRWIFMDTDDHHRDIDIDITTTGGHTHIHHHGIMIIIMMHQAPCSVPVPPHSHDDGTPRRIMMMIGMMMIMGITGPDDRYD

pLDDT: mean 94.98, std 5.25, range [62.53, 98.81]

Radius of gyration: 20.2 Å; Cα contacts (8 Å, |Δi|>4): 624; chains: 1; bounding box: 44×28×59 Å

Sequence (247 aa):
QLLSRGYPPTLFFQGRQDFAFGLEQGIGGWQRHSGPKALYIGPFGHAPSTFPGPDFELVMQRALQWFDIHVVGAADLPNRPAVELADESGKAVRGYAALPPTERHVYSLRGSAPIGASGKVVRRARTPRLLETFGAPPVQVRASSTTGWSHLVAVLVARTTSGQEIVVSEGGVPTSLTARPKVFTIRLISQVTRIPAGSRLELTLAGTSTAQNPGNLLYLVPVPQRARITVRNVTLVIPALRTPVSR